Protein AF-A0A1B8AQL3-F1 (afdb_monomer)

Solvent-accessible surface area (backbone atoms only — not comparable to full-atom values): 11745 Å² total; per-residue (Å²): 140,75,95,84,83,90,69,75,48,70,47,44,28,32,46,40,31,31,38,52,55,73,61,38,71,87,82,41,65,84,47,76,53,53,87,71,71,52,50,41,68,56,50,48,47,69,63,56,41,82,65,71,41,79,46,92,42,96,89,47,58,32,40,37,30,58,49,85,54,83,90,61,39,28,37,37,38,37,34,56,52,56,94,92,60,56,50,71,63,52,36,34,69,69,46,43,44,69,66,48,48,62,74,40,37,42,62,22,61,84,74,77,34,81,98,40,75,46,62,64,69,64,90,34,51,44,79,76,43,58,48,52,45,80,45,60,34,46,68,57,95,66,55,61,58,96,95,46,72,51,55,29,77,75,28,39,33,61,76,87,56,84,58,43,57,58,60,48,26,55,51,38,52,55,51,53,52,53,52,68,72,45,85,76,74,80,82,81,77,83,81,81,79,90,130

Radius of gyration: 22.25 Å; Cα contacts (8 Å, |Δi|>4): 277; chains: 1; bounding box: 64×40×48 Å

Nearest PDB structures (foldseek):
  6aio-assembly2_B  TM=6.882E-01  e=5.370E-05  Pseudomonas putida
  4pyd-assembly1_E  TM=2.912E-01  e=3.323E-01  Escherichia coli K-12
  8biy-assembly2_B  TM=5.150E-01  e=4.615E+00  Geobacillus thermodenitrificans
  6jau-assembly1_A  TM=6.078E-01  e=8.393E+00  Pseudomonas aeruginosa PAO1
  5ere-assembly1_A  TM=4.017E-01  e=3.224E+00  Desulfohalobium retbaense DSM 5692

Organism: Fusarium poae (NCBI:txid36050)

Sequence (195 aa):
MGQALDVPYEQDWVAPNWEISLPTPSTHPDFPLWDKGYSPQQVYDEFFPRDFRFLCNPVRATVCGRFGLNSDRLWRFEFVVLDGENPTEMAKEEQVAAIAHPYITHPGSRYGIIYKRITYPLDCIKVLRCRPFRFSARSCNKWSLDRVVLCGDAAHVFPPFGGQGIASSFRDACQVMDVGTSANTRLKLKVRDPH

pLDDT: mean 72.51, std 23.26, range [25.84, 97.31]

Foldseek 3Di:
DDDDDPDWDKFKKKKWKKFFAFDQCVNCVPQVCVVVVDGSVNLLCVLAPQDKDFDPDVVKTKTKHDDDDPVRRMIMIMITDDPPGDQAVCLDPVNCCVPCQVSQWAACVVSVDPPDIGHDDCVRIDTPDIGMDMAIWDADPDQDDDPDGQAQVRGTGDDPRPVVSVVRRVVRVVVVVVCVVPPDDDPDDDDDDDD

InterPro domains:
  IPR002938 FAD-binding domain [PF01494] (127-176)
  IPR036188 FAD/NAD(P)-binding domain superfamily [G3DSA:3.50.50.60] (143-174)
  IPR036188 FAD/NAD(P)-binding domain superfamily [SSF51905] (132-176)
  IPR050631 PheA/TfdB FAD monooxygenase [PTHR43476] (47-175)

Structure (mmCIF, N/CA/C/O backbone):
data_AF-A0A1B8AQL3-F1
#
_entry.id   AF-A0A1B8AQL3-F1
#
loop_
_atom_site.group_PDB
_atom_site.id
_atom_site.type_symbol
_atom_site.label_atom_id
_atom_site.label_alt_id
_atom_site.label_comp_id
_atom_site.label_asym_id
_atom_site.label_entity_id
_atom_site.label_seq_id
_atom_site.pdbx_PDB_ins_code
_atom_site.Cartn_x
_atom_site.Cartn_y
_atom_site.Cartn_z
_atom_site.occupancy
_atom_site.B_iso_or_equiv
_atom_site.auth_seq_id
_atom_site.auth_comp_id
_atom_site.auth_asym_id
_atom_site.auth_atom_id
_atom_site.pdbx_PDB_model_num
ATOM 1 N N . MET A 1 1 ? -34.840 -16.529 13.533 1.00 25.84 1 MET A N 1
ATOM 2 C CA . MET A 1 1 ? -33.659 -17.207 12.961 1.00 25.84 1 MET A CA 1
ATOM 3 C C . MET A 1 1 ? -32.802 -16.118 12.335 1.00 25.84 1 MET A C 1
ATOM 5 O O . MET A 1 1 ? -33.245 -15.546 11.359 1.00 25.84 1 MET A O 1
ATOM 9 N N . GLY A 1 2 ? -31.693 -15.642 12.884 1.00 27.39 2 GLY A N 1
ATOM 10 C CA . GLY A 1 2 ? -30.953 -15.895 14.118 1.00 27.39 2 GLY A CA 1
ATOM 11 C C . GLY A 1 2 ? -29.940 -14.743 14.275 1.00 27.39 2 GLY A C 1
ATOM 12 O O . GLY A 1 2 ? -29.677 -14.036 13.307 1.00 27.39 2 GLY A O 1
ATOM 13 N N . GLN A 1 3 ? -29.469 -14.531 15.503 1.00 35.94 3 GLN A N 1
ATOM 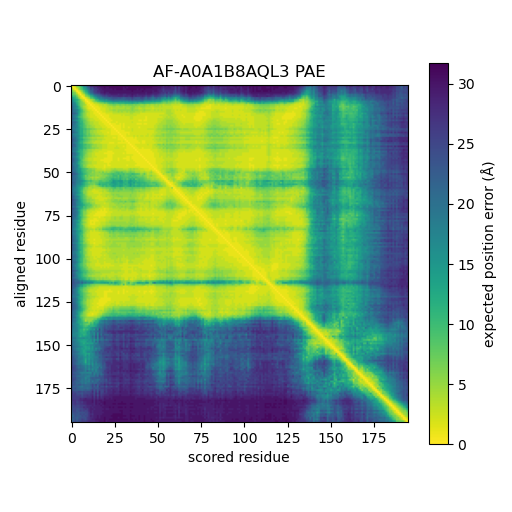14 C CA . GLN A 1 3 ? -28.409 -13.604 15.930 1.00 35.94 3 GLN A CA 1
ATOM 15 C C . GLN A 1 3 ? -27.393 -13.189 14.850 1.00 35.94 3 GLN A C 1
ATOM 17 O O . GLN A 1 3 ? -26.646 -14.025 14.355 1.00 35.94 3 GLN A O 1
ATOM 22 N N . ALA A 1 4 ? -27.275 -11.886 14.598 1.00 34.91 4 ALA A N 1
ATOM 23 C CA . ALA A 1 4 ? -26.018 -11.252 14.208 1.00 34.91 4 ALA A CA 1
ATOM 24 C C . ALA A 1 4 ? -26.155 -9.742 14.434 1.00 34.91 4 ALA A C 1
ATOM 26 O O . ALA A 1 4 ? -27.067 -9.152 13.865 1.00 34.91 4 ALA A O 1
ATOM 27 N N . LEU A 1 5 ? -25.281 -9.169 15.274 1.00 39.22 5 LEU A N 1
ATOM 28 C CA . LEU A 1 5 ? -24.819 -7.761 15.337 1.00 39.22 5 LEU A CA 1
ATOM 29 C C . LEU A 1 5 ? -24.558 -7.231 16.762 1.00 39.22 5 LEU A C 1
ATOM 31 O O . LEU A 1 5 ? -24.202 -6.068 16.900 1.00 39.22 5 LEU A O 1
ATOM 35 N N . ASP A 1 6 ? -24.641 -8.060 17.807 1.00 42.00 6 ASP A N 1
ATOM 36 C CA . ASP A 1 6 ? -24.396 -7.605 19.192 1.00 42.00 6 ASP A CA 1
ATOM 37 C C . ASP A 1 6 ? -22.965 -7.858 19.705 1.00 42.00 6 ASP A C 1
ATOM 39 O O . ASP A 1 6 ? -22.699 -7.771 20.901 1.00 42.00 6 ASP A O 1
ATOM 43 N N . VAL A 1 7 ? -22.021 -8.187 18.814 1.00 42.56 7 VAL A N 1
ATOM 44 C CA . VAL A 1 7 ? -20.611 -8.352 19.194 1.00 42.56 7 VAL A CA 1
ATOM 45 C C . VAL A 1 7 ? -19.838 -7.117 18.729 1.00 42.56 7 VAL A C 1
ATOM 47 O O . VAL A 1 7 ? -19.708 -6.927 17.516 1.00 42.56 7 VAL A O 1
ATOM 50 N N . PRO A 1 8 ? -19.333 -6.261 19.638 1.00 53.72 8 PRO A N 1
ATOM 51 C CA . PRO A 1 8 ? -18.433 -5.184 19.250 1.00 53.72 8 PRO A CA 1
ATOM 52 C C . PRO A 1 8 ? -17.177 -5.814 18.642 1.00 53.72 8 PRO A C 1
ATOM 54 O O . PRO A 1 8 ? -16.474 -6.576 19.303 1.00 53.72 8 PRO A O 1
ATOM 57 N N . TYR A 1 9 ? -16.911 -5.537 17.367 1.00 61.31 9 TYR A N 1
ATOM 58 C CA . TYR A 1 9 ? -15.666 -5.967 16.738 1.00 61.31 9 TYR A CA 1
ATOM 59 C C . TYR A 1 9 ? -14.586 -4.956 17.107 1.00 61.31 9 TYR A C 1
ATOM 61 O O . TYR A 1 9 ? -14.624 -3.818 16.644 1.00 61.31 9 TYR A O 1
ATOM 69 N N . GLU A 1 10 ? -13.645 -5.363 17.954 1.00 69.94 10 GLU A N 1
ATOM 70 C CA . GLU A 1 10 ? -12.475 -4.567 18.311 1.00 69.94 10 GLU A CA 1
ATOM 71 C C . GLU A 1 10 ? -11.207 -5.310 17.925 1.00 69.94 10 GLU A C 1
ATOM 73 O O . GLU A 1 10 ? -10.920 -6.370 18.472 1.00 69.94 10 GLU A O 1
ATOM 78 N N . GLN A 1 11 ? -10.429 -4.739 17.014 1.00 78.94 11 GLN A N 1
ATOM 79 C CA . GLN A 1 11 ? -9.208 -5.362 16.526 1.00 78.94 11 GLN A CA 1
ATOM 80 C C . GLN A 1 11 ? -8.127 -4.311 16.314 1.00 78.94 11 GLN A C 1
ATOM 82 O O . GLN A 1 11 ? -8.405 -3.204 15.852 1.00 78.94 11 GLN A O 1
ATOM 87 N N . ASP A 1 12 ? -6.883 -4.657 16.624 1.00 86.19 12 ASP A N 1
ATOM 88 C CA . ASP A 1 12 ? -5.741 -3.817 16.280 1.00 86.19 12 ASP A CA 1
ATOM 89 C C . ASP A 1 12 ? -5.349 -4.024 14.817 1.00 86.19 12 ASP A C 1
ATOM 91 O O . ASP A 1 12 ? -5.354 -5.137 14.288 1.00 86.19 12 ASP A O 1
ATOM 95 N N . TRP A 1 13 ? -5.005 -2.927 14.159 1.00 88.00 13 TRP A N 1
ATOM 96 C CA . TRP A 1 13 ? -4.549 -2.897 12.780 1.00 88.00 13 TRP A CA 1
ATOM 97 C C . TRP A 1 13 ? -3.266 -2.085 12.691 1.00 88.00 13 TRP A C 1
ATOM 99 O O . TRP A 1 13 ? -3.024 -1.172 13.481 1.00 88.00 13 TRP A O 1
ATOM 109 N N . VAL A 1 14 ? -2.447 -2.388 11.693 1.00 89.62 14 VAL A N 1
ATOM 110 C CA . VAL A 1 14 ? -1.293 -1.570 11.326 1.00 89.62 14 VAL A CA 1
ATOM 111 C C . VAL A 1 14 ? -1.550 -1.015 9.934 1.00 89.62 14 VAL A C 1
ATOM 113 O O . VAL A 1 14 ? -1.876 -1.767 9.019 1.00 89.62 14 VAL A O 1
ATOM 116 N N . ALA A 1 15 ? -1.408 0.303 9.777 1.00 89.31 15 ALA A N 1
ATOM 117 C CA . ALA A 1 15 ? -1.574 0.986 8.493 1.00 89.31 15 ALA A CA 1
ATOM 118 C C . ALA A 1 15 ? -0.309 1.765 8.108 1.00 89.31 15 ALA A C 1
ATOM 120 O O . ALA A 1 15 ? -0.194 2.953 8.447 1.00 89.31 15 ALA A O 1
ATOM 121 N N . PRO A 1 16 ? 0.657 1.129 7.424 1.00 91.19 16 PRO A N 1
ATOM 122 C CA . PRO A 1 16 ? 1.701 1.845 6.714 1.00 91.19 16 PRO A CA 1
ATOM 123 C C . PRO A 1 16 ? 1.148 2.699 5.559 1.00 91.19 16 PRO A C 1
ATOM 125 O O . PRO A 1 16 ? 0.401 2.239 4.693 1.00 91.19 16 PRO A O 1
ATOM 128 N N . ASN A 1 17 ? 1.591 3.952 5.527 1.00 92.25 17 ASN A N 1
ATOM 129 C CA . ASN A 1 17 ? 1.451 4.862 4.402 1.00 92.25 17 ASN A CA 1
ATOM 130 C C . ASN A 1 17 ? 2.812 4.994 3.723 1.00 92.25 17 ASN A C 1
ATOM 132 O O . ASN A 1 17 ? 3.794 5.384 4.363 1.00 92.25 17 ASN A O 1
ATOM 136 N N . TRP A 1 18 ? 2.852 4.704 2.433 1.00 94.44 18 TRP A N 1
ATOM 137 C CA . TRP A 1 18 ? 4.040 4.772 1.602 1.00 94.44 18 TRP A CA 1
ATOM 138 C C . TRP A 1 18 ? 3.926 5.898 0.582 1.00 94.44 18 TRP A C 1
ATOM 140 O O . TRP A 1 18 ? 2.863 6.131 0.012 1.00 94.44 18 TRP A O 1
ATOM 150 N N . GLU A 1 19 ? 5.038 6.574 0.342 1.00 95.56 19 GLU A N 1
ATOM 151 C CA . GLU A 1 19 ? 5.262 7.445 -0.805 1.00 95.56 19 GLU A CA 1
ATOM 152 C C . GLU A 1 19 ? 6.107 6.671 -1.814 1.00 95.56 19 GLU A C 1
ATOM 154 O O . GLU A 1 19 ? 7.176 6.161 -1.469 1.00 95.56 19 GLU A O 1
ATOM 159 N N . ILE A 1 20 ? 5.610 6.549 -3.045 1.00 96.38 20 ILE A N 1
ATOM 160 C CA . ILE A 1 20 ? 6.243 5.718 -4.066 1.00 96.38 20 ILE A CA 1
ATOM 161 C C . ILE A 1 20 ? 6.954 6.596 -5.096 1.00 96.38 20 ILE A C 1
ATOM 163 O O . ILE A 1 20 ? 6.342 7.399 -5.807 1.00 96.38 20 ILE A O 1
ATOM 167 N N . SER A 1 21 ? 8.261 6.404 -5.214 1.00 96.50 21 SER A N 1
ATOM 16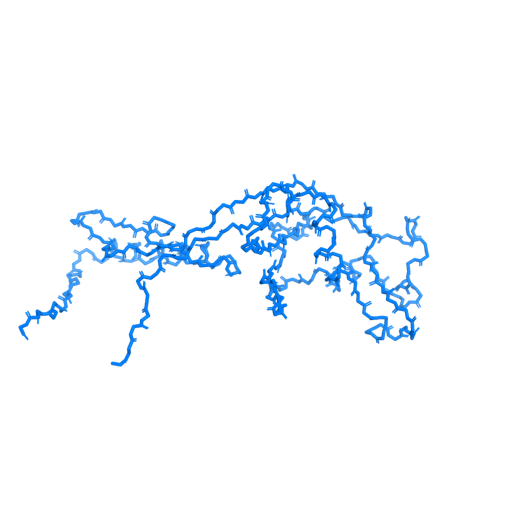8 C CA . SER A 1 21 ? 9.076 6.952 -6.297 1.00 96.50 21 SER A CA 1
ATOM 169 C C . SER A 1 21 ? 9.044 6.017 -7.501 1.00 96.50 21 SER A C 1
ATOM 171 O O . SER A 1 21 ? 8.880 4.808 -7.352 1.00 96.50 21 SER A O 1
ATOM 173 N N . LEU A 1 22 ? 9.181 6.569 -8.707 1.00 96.75 22 LEU A N 1
ATOM 174 C CA . LEU A 1 22 ? 9.193 5.773 -9.933 1.00 96.75 22 LEU A CA 1
ATOM 175 C C . LEU A 1 22 ? 10.616 5.271 -10.214 1.00 96.75 22 LEU A C 1
ATOM 177 O O . LEU A 1 22 ? 11.511 6.109 -10.357 1.00 96.75 22 LEU A O 1
ATOM 181 N N . PRO A 1 23 ? 10.845 3.955 -10.358 1.00 96.75 23 PRO A N 1
ATOM 182 C CA . PRO A 1 23 ? 12.115 3.464 -10.853 1.00 96.75 23 PRO A CA 1
ATOM 183 C C . PRO A 1 23 ? 12.266 3.855 -12.322 1.00 96.75 23 PRO A C 1
ATOM 185 O O . PRO A 1 23 ? 11.309 3.847 -13.097 1.00 96.75 23 PRO A O 1
ATOM 188 N N . THR A 1 24 ? 13.487 4.179 -12.716 1.00 96.75 24 THR A N 1
ATOM 189 C CA . THR A 1 24 ? 13.840 4.562 -14.086 1.00 96.75 24 THR A CA 1
ATOM 190 C C . THR A 1 24 ? 14.944 3.649 -14.611 1.00 96.75 24 THR A C 1
ATOM 192 O O . THR A 1 24 ? 15.705 3.109 -13.809 1.00 96.75 24 THR A O 1
ATOM 195 N N . PRO A 1 25 ? 15.127 3.534 -15.939 1.00 96.12 25 PRO A N 1
ATOM 196 C CA . PRO A 1 25 ? 16.279 2.826 -16.504 1.00 96.12 25 PRO A CA 1
ATOM 197 C C . PRO A 1 25 ? 17.639 3.366 -16.032 1.00 96.12 25 PRO A C 1
ATOM 199 O O . PRO A 1 25 ? 18.625 2.643 -16.052 1.00 96.12 25 PRO A O 1
ATOM 202 N N . SER A 1 26 ? 17.705 4.626 -15.587 1.00 95.81 26 SER A N 1
ATOM 203 C CA . SER A 1 26 ? 18.924 5.220 -15.026 1.00 95.81 26 SER A CA 1
ATOM 204 C C . SER A 1 26 ? 19.167 4.877 -13.554 1.00 95.81 26 SER A C 1
ATOM 206 O O . SER A 1 26 ? 20.317 4.758 -13.150 1.00 95.81 26 SER A O 1
ATOM 208 N N . THR A 1 27 ? 18.113 4.738 -12.745 1.00 96.56 27 THR A N 1
ATOM 209 C CA . THR A 1 27 ? 18.230 4.418 -11.309 1.00 96.56 27 THR A CA 1
ATOM 210 C C . THR A 1 27 ? 18.273 2.911 -11.064 1.00 96.56 27 THR A C 1
ATOM 212 O O . THR A 1 27 ? 18.975 2.456 -10.171 1.00 96.56 27 THR A O 1
ATOM 215 N N . HIS A 1 28 ? 17.552 2.141 -11.882 1.00 96.81 28 HIS A N 1
ATOM 216 C CA . HIS A 1 28 ? 17.364 0.698 -11.758 1.00 96.81 28 HIS A CA 1
ATOM 217 C C . HIS A 1 28 ? 17.580 0.011 -13.114 1.00 96.81 28 HIS A C 1
ATOM 219 O O . HIS A 1 28 ? 16.625 -0.537 -13.668 1.00 96.81 28 HIS A O 1
ATOM 225 N N . PRO A 1 29 ? 18.793 0.057 -13.692 1.00 95.44 29 PRO A N 1
ATOM 226 C CA . PRO A 1 29 ? 19.045 -0.430 -15.051 1.00 95.44 29 PRO A CA 1
ATOM 227 C C . PRO A 1 29 ? 18.710 -1.916 -15.234 1.00 95.44 29 PRO A C 1
ATOM 229 O O . PRO A 1 29 ? 18.218 -2.302 -16.288 1.00 95.44 29 PRO A O 1
ATOM 232 N N . ASP A 1 30 ? 18.877 -2.728 -14.188 1.00 93.38 30 ASP A N 1
ATOM 233 C CA . ASP A 1 30 ? 18.663 -4.180 -14.234 1.00 93.38 30 ASP A CA 1
ATOM 234 C C . ASP A 1 30 ? 17.200 -4.607 -13.994 1.00 93.38 30 ASP A C 1
ATOM 236 O O . ASP A 1 30 ? 16.903 -5.798 -13.820 1.00 93.38 30 ASP A O 1
ATOM 240 N N . PHE A 1 31 ? 16.259 -3.656 -13.924 1.00 94.94 31 PHE A N 1
ATOM 241 C CA . PHE A 1 31 ? 14.861 -3.987 -13.664 1.00 94.94 31 PHE A CA 1
ATOM 242 C C . PHE A 1 31 ? 14.227 -4.694 -14.883 1.00 94.94 31 PHE A C 1
ATOM 244 O O . PHE A 1 31 ? 14.165 -4.116 -15.969 1.00 94.94 31 PHE A O 1
ATOM 251 N N . PRO A 1 32 ? 13.679 -5.920 -14.737 1.00 93.19 32 PRO A N 1
ATOM 252 C CA . PRO A 1 32 ? 13.370 -6.776 -15.892 1.00 93.19 32 PRO A CA 1
ATOM 253 C C . PRO A 1 32 ? 12.276 -6.267 -16.839 1.00 93.19 32 PRO A C 1
ATOM 255 O O . PRO A 1 32 ? 12.131 -6.787 -17.942 1.00 93.19 32 PRO A O 1
ATOM 258 N N . LEU A 1 33 ? 11.449 -5.310 -16.406 1.00 94.44 33 LEU A N 1
ATOM 259 C CA . LEU A 1 33 ? 10.364 -4.787 -17.241 1.00 94.44 33 LEU A CA 1
ATOM 260 C C . LEU A 1 33 ? 10.853 -3.782 -18.293 1.00 94.44 33 LEU A C 1
ATOM 262 O O . LEU A 1 33 ? 10.125 -3.522 -19.252 1.00 94.44 33 LEU A O 1
ATOM 266 N N . TRP A 1 34 ? 12.084 -3.276 -18.175 1.00 95.56 34 TRP A N 1
ATOM 267 C CA . TRP A 1 34 ? 12.687 -2.425 -19.205 1.00 95.56 34 TRP A CA 1
ATOM 268 C C . TRP A 1 34 ? 12.884 -3.180 -20.518 1.00 95.56 34 TRP A C 1
ATOM 270 O O . TRP A 1 34 ? 12.487 -2.678 -21.567 1.00 95.56 34 TRP A O 1
ATOM 280 N N . ASP A 1 35 ? 13.336 -4.434 -20.455 1.00 92.31 35 ASP A N 1
ATOM 281 C CA . ASP A 1 35 ? 13.472 -5.314 -21.627 1.00 92.31 35 ASP A CA 1
ATOM 282 C C . ASP A 1 35 ? 12.125 -5.628 -22.298 1.00 92.31 35 ASP A C 1
ATOM 284 O O . ASP A 1 35 ? 12.064 -6.050 -23.452 1.00 92.31 35 ASP A O 1
ATOM 288 N N . LYS A 1 36 ? 11.020 -5.430 -21.570 1.00 93.12 36 LYS A N 1
ATOM 289 C CA . LYS A 1 36 ? 9.650 -5.582 -22.073 1.00 93.12 36 LYS A CA 1
ATOM 290 C C . LYS A 1 36 ? 9.052 -4.269 -22.588 1.00 93.12 36 LYS A C 1
ATOM 292 O O . LYS A 1 36 ? 7.891 -4.259 -22.985 1.00 93.12 36 LYS A O 1
ATOM 297 N N . GLY A 1 37 ? 9.820 -3.179 -22.590 1.00 94.31 37 GLY A N 1
ATOM 298 C CA . GLY A 1 37 ? 9.388 -1.872 -23.083 1.00 94.31 37 GLY A CA 1
ATOM 299 C C . GLY A 1 37 ? 8.451 -1.120 -22.137 1.00 94.31 37 GLY A C 1
ATOM 300 O O . GLY A 1 37 ? 7.746 -0.216 -22.581 1.00 94.31 37 GLY A O 1
ATOM 301 N N . TYR A 1 38 ? 8.414 -1.473 -20.848 1.00 96.31 38 TYR A N 1
ATOM 302 C CA . TYR A 1 38 ? 7.615 -0.729 -19.876 1.00 96.31 38 TYR A CA 1
ATOM 303 C C . TYR A 1 38 ? 8.244 0.640 -19.603 1.00 96.31 38 TYR A C 1
ATOM 305 O O . TYR A 1 38 ? 9.448 0.769 -19.402 1.00 96.31 38 TYR A O 1
ATOM 313 N N . SER A 1 39 ? 7.409 1.670 -19.530 1.00 97.31 39 SER A N 1
ATOM 314 C CA . SER A 1 39 ? 7.782 2.969 -18.968 1.00 97.31 39 SER A CA 1
ATOM 315 C C . SER A 1 39 ? 7.749 2.949 -17.429 1.00 97.31 39 SER A C 1
ATOM 317 O O . SER A 1 39 ? 7.020 2.142 -16.843 1.00 97.31 39 SER A O 1
ATOM 319 N N . PRO A 1 40 ? 8.451 3.877 -16.747 1.00 97.12 40 PRO A N 1
ATOM 320 C CA . PRO A 1 40 ? 8.378 4.033 -15.289 1.00 97.12 40 PRO A CA 1
ATOM 321 C C . PRO A 1 40 ? 6.950 4.116 -14.735 1.00 97.12 40 PRO A C 1
ATOM 323 O O . PRO A 1 40 ? 6.624 3.491 -13.727 1.00 97.12 40 PRO A O 1
ATOM 326 N N . GLN A 1 41 ? 6.074 4.848 -15.429 1.00 95.38 41 GLN A N 1
ATOM 327 C CA . GLN A 1 41 ? 4.677 5.001 -15.031 1.00 95.38 41 GLN A CA 1
ATOM 328 C C . GLN A 1 41 ? 3.894 3.689 -15.171 1.00 95.38 41 GLN A C 1
ATOM 330 O O . GLN A 1 41 ? 3.140 3.337 -14.269 1.00 95.38 41 GLN A O 1
ATOM 335 N N . GLN A 1 42 ? 4.103 2.936 -16.257 1.00 95.38 42 GLN A N 1
ATOM 336 C CA . GLN A 1 42 ? 3.461 1.629 -16.440 1.00 95.38 42 GLN A CA 1
ATOM 337 C C . GLN A 1 42 ? 3.923 0.618 -15.390 1.00 95.38 42 GLN A C 1
ATOM 339 O O . GLN A 1 42 ? 3.105 -0.144 -14.889 1.00 95.38 42 GLN A O 1
ATOM 344 N N . VAL A 1 43 ? 5.208 0.630 -15.014 1.00 95.75 43 VAL A N 1
ATOM 345 C CA . VAL A 1 43 ? 5.695 -0.189 -13.896 1.00 95.75 43 VAL A CA 1
ATOM 346 C C . VAL A 1 43 ? 4.947 0.179 -12.618 1.00 95.75 43 VAL A C 1
ATOM 348 O O . VAL A 1 43 ? 4.378 -0.694 -11.974 1.00 95.75 43 VAL A O 1
ATOM 351 N N . TYR A 1 44 ? 4.868 1.460 -12.267 1.00 95.25 44 TYR A N 1
ATOM 352 C CA . TYR A 1 44 ? 4.111 1.877 -11.088 1.00 95.25 44 TYR A CA 1
ATOM 353 C C . TYR A 1 44 ? 2.637 1.450 -11.139 1.00 95.25 44 TYR A C 1
ATOM 355 O O . TYR A 1 44 ? 2.126 0.900 -10.164 1.00 95.25 44 TYR A O 1
ATOM 363 N N . ASP A 1 45 ? 1.965 1.642 -12.274 1.00 93.38 45 ASP A N 1
ATOM 364 C CA . ASP A 1 45 ? 0.553 1.290 -12.434 1.00 93.38 45 ASP A CA 1
ATOM 365 C C . ASP A 1 45 ? 0.295 -0.228 -12.335 1.00 93.38 45 ASP A C 1
ATOM 367 O O . ASP A 1 45 ? -0.757 -0.636 -11.839 1.00 93.38 45 ASP A O 1
ATOM 371 N N . GLU A 1 46 ? 1.259 -1.069 -12.726 1.00 93.12 46 GLU A N 1
ATOM 372 C CA . GLU A 1 46 ? 1.172 -2.528 -12.580 1.00 93.12 46 GLU A CA 1
ATOM 373 C C . GLU A 1 46 ? 1.239 -2.995 -11.121 1.00 93.12 46 GLU A C 1
ATOM 375 O O . GLU A 1 46 ? 0.461 -3.866 -10.710 1.00 93.12 46 GLU A O 1
ATOM 380 N N . PHE A 1 47 ? 2.182 -2.444 -10.348 1.00 92.94 47 PHE A N 1
ATOM 381 C CA . PHE A 1 47 ? 2.434 -2.838 -8.955 1.00 92.94 47 PHE A CA 1
ATOM 382 C C . PHE A 1 47 ? 1.464 -2.182 -7.972 1.00 92.94 47 PHE A C 1
ATOM 384 O O . PHE A 1 47 ? 1.018 -2.825 -7.022 1.00 92.94 47 PHE A O 1
ATOM 391 N N . PHE A 1 48 ? 1.069 -0.941 -8.236 1.00 92.06 48 PHE A N 1
ATOM 392 C CA . PHE A 1 48 ? 0.188 -0.158 -7.381 1.00 92.06 48 PHE A CA 1
ATOM 393 C C . PHE A 1 48 ? -1.034 0.264 -8.189 1.00 92.06 48 PHE A C 1
ATOM 395 O O . PHE A 1 48 ? -1.080 1.406 -8.613 1.00 92.06 48 PHE A O 1
ATOM 402 N N . PRO A 1 49 ? -2.023 -0.597 -8.462 1.00 86.50 49 PRO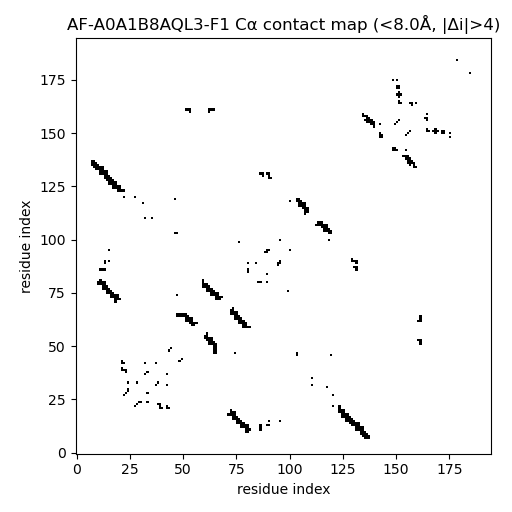 A N 1
ATOM 403 C CA . PRO A 1 49 ? -3.192 -0.250 -9.291 1.00 86.50 49 PRO A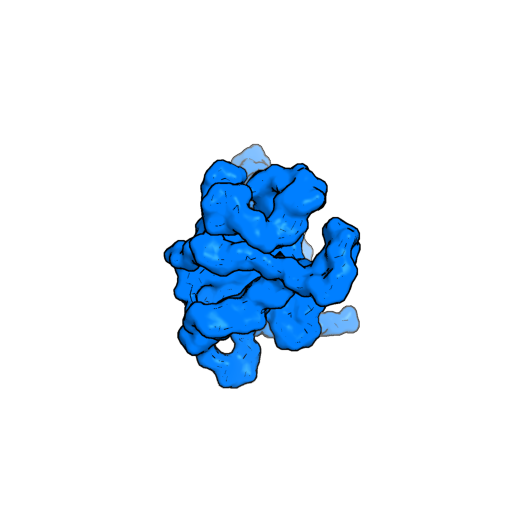 CA 1
ATOM 404 C C . PRO A 1 49 ? -3.973 0.960 -8.761 1.00 86.50 49 PRO A C 1
ATOM 406 O O . PRO A 1 49 ? -3.843 1.340 -7.601 1.00 86.50 49 PRO A O 1
ATOM 409 N N . ARG A 1 50 ? -4.856 1.533 -9.582 1.00 79.12 50 ARG A N 1
ATOM 410 C CA . ARG A 1 50 ? -5.782 2.580 -9.116 1.00 79.12 50 ARG A CA 1
ATOM 411 C C . ARG A 1 50 ? -6.862 2.047 -8.179 1.00 79.12 50 ARG A C 1
ATOM 413 O O . ARG A 1 50 ? -7.254 2.749 -7.253 1.00 79.12 50 ARG A O 1
ATOM 420 N N . ASP A 1 51 ? -7.321 0.825 -8.424 1.00 74.94 51 ASP A N 1
ATOM 421 C CA . ASP A 1 51 ? -8.424 0.243 -7.671 1.00 74.94 51 ASP A CA 1
ATOM 422 C C . ASP A 1 51 ? -7.990 -0.179 -6.269 1.00 74.94 51 ASP A C 1
ATOM 424 O O . ASP A 1 51 ? -6.911 -0.748 -6.068 1.00 74.94 51 ASP A O 1
ATOM 428 N N . PHE A 1 52 ? -8.875 0.059 -5.305 1.00 74.12 52 PHE A N 1
ATOM 429 C CA . PHE A 1 52 ? -8.730 -0.464 -3.956 1.00 74.12 52 PHE A CA 1
ATOM 430 C C . PHE A 1 52 ? -8.820 -1.996 -3.971 1.00 74.12 52 PHE A C 1
ATOM 432 O O . PHE A 1 52 ? -9.723 -2.564 -4.589 1.00 74.12 52 PHE A O 1
ATOM 439 N N . ARG A 1 53 ? -7.906 -2.679 -3.276 1.00 71.31 53 ARG A N 1
ATOM 440 C CA . ARG A 1 53 ? -7.831 -4.143 -3.245 1.00 71.31 53 ARG A CA 1
ATOM 441 C C . ARG A 1 53 ? -8.065 -4.696 -1.844 1.00 71.31 53 ARG A C 1
ATOM 443 O O . ARG A 1 53 ? -7.401 -4.316 -0.882 1.00 71.31 53 ARG A O 1
ATOM 450 N N . PHE A 1 54 ? -8.950 -5.686 -1.779 1.00 69.75 54 PHE A N 1
ATOM 451 C CA . PHE A 1 54 ? -9.011 -6.645 -0.682 1.00 69.75 54 PHE A CA 1
ATOM 452 C C . PHE A 1 54 ? -8.072 -7.795 -1.003 1.00 69.75 54 PHE A C 1
ATOM 454 O O . PHE A 1 54 ? -8.234 -8.481 -2.013 1.00 69.75 54 PHE A O 1
ATOM 461 N N . LEU A 1 55 ? -7.071 -7.991 -0.159 1.00 69.62 55 LEU A N 1
ATOM 462 C CA . LEU A 1 55 ? -6.121 -9.075 -0.311 1.00 69.62 55 LEU A CA 1
ATOM 463 C C . LEU A 1 55 ? -6.644 -10.255 0.510 1.00 69.62 55 LEU A C 1
ATOM 465 O O . LEU A 1 55 ? -6.548 -10.275 1.737 1.00 69.62 55 LEU A O 1
ATOM 469 N N . CYS A 1 56 ? -7.253 -11.218 -0.186 1.00 57.66 56 CYS A N 1
ATOM 470 C CA . CYS A 1 56 ? -7.828 -12.431 0.397 1.00 57.66 56 CYS A CA 1
ATOM 471 C C . CYS A 1 56 ? -6.724 -13.389 0.871 1.00 57.66 56 CYS A C 1
ATOM 473 O O . CYS A 1 56 ? -6.461 -14.417 0.250 1.00 57.66 56 CYS A O 1
ATOM 475 N N . ASN A 1 57 ? -6.057 -13.036 1.965 1.00 69.81 57 ASN A N 1
ATOM 476 C CA . ASN A 1 57 ? -5.149 -13.920 2.675 1.00 69.81 57 ASN A CA 1
ATOM 477 C C . ASN A 1 57 ? -5.935 -14.622 3.801 1.00 69.81 57 ASN A C 1
ATOM 479 O O . ASN A 1 57 ? -6.462 -13.935 4.678 1.00 69.81 57 ASN A O 1
ATOM 483 N N . PRO A 1 58 ? -6.026 -15.968 3.791 1.00 63.84 58 PRO A N 1
ATOM 484 C CA . PRO A 1 58 ? -6.833 -16.723 4.752 1.00 63.84 58 PRO A CA 1
ATOM 485 C C . PRO A 1 58 ? -6.306 -16.635 6.191 1.00 63.84 58 PRO A C 1
ATOM 487 O O . PRO A 1 58 ? -7.038 -16.945 7.122 1.00 63.84 58 PRO A O 1
ATOM 490 N N . VAL A 1 59 ? -5.048 -16.220 6.372 1.00 73.44 59 VAL A N 1
ATOM 491 C CA . VAL A 1 59 ? -4.393 -16.086 7.679 1.00 73.44 59 VAL A CA 1
ATOM 492 C C . VAL A 1 59 ? -4.487 -14.655 8.209 1.00 73.44 59 VAL A C 1
ATOM 494 O O . VAL A 1 59 ? -4.627 -14.461 9.411 1.00 73.44 59 VAL A O 1
ATOM 497 N N . ARG A 1 60 ? -4.409 -13.641 7.338 1.00 80.38 60 ARG A N 1
ATOM 498 C CA . ARG A 1 60 ? -4.372 -12.230 7.752 1.00 80.38 60 ARG A CA 1
ATOM 499 C C . ARG A 1 60 ? -5.121 -11.332 6.777 1.00 80.38 60 ARG A C 1
ATOM 501 O O . ARG A 1 60 ? -4.612 -11.013 5.702 1.00 80.38 60 ARG A O 1
ATOM 508 N N . ALA A 1 61 ? -6.295 -10.861 7.190 1.00 78.31 61 ALA A N 1
ATOM 509 C CA . ALA A 1 61 ? -7.053 -9.870 6.436 1.00 78.31 61 ALA A CA 1
ATOM 510 C C . ALA A 1 61 ? -6.190 -8.628 6.166 1.00 78.31 61 ALA A C 1
ATOM 512 O O . ALA A 1 61 ? -5.593 -8.053 7.078 1.00 78.31 61 ALA A O 1
ATOM 513 N N . THR A 1 62 ? -6.101 -8.256 4.893 1.00 82.25 62 THR A N 1
ATOM 514 C CA . THR A 1 62 ? -5.227 -7.187 4.423 1.00 82.25 62 THR A CA 1
ATOM 515 C C . THR A 1 62 ? -5.951 -6.393 3.343 1.00 82.25 62 THR A C 1
ATOM 517 O O . THR A 1 62 ? -6.642 -6.964 2.494 1.00 82.25 62 THR A O 1
ATOM 520 N N . VAL A 1 63 ? -5.787 -5.078 3.351 1.00 82.06 63 VAL A N 1
ATOM 521 C CA . VAL A 1 63 ? -6.341 -4.183 2.338 1.00 82.06 63 VAL A CA 1
ATOM 522 C C . VAL A 1 63 ? -5.299 -3.175 1.887 1.00 82.06 63 VAL A C 1
ATOM 524 O O . VAL A 1 63 ? -4.397 -2.815 2.641 1.00 82.06 63 VAL A O 1
ATOM 527 N N . CYS A 1 64 ? -5.391 -2.719 0.644 1.00 85.50 64 CYS A N 1
ATOM 528 C CA . CYS A 1 64 ? -4.465 -1.71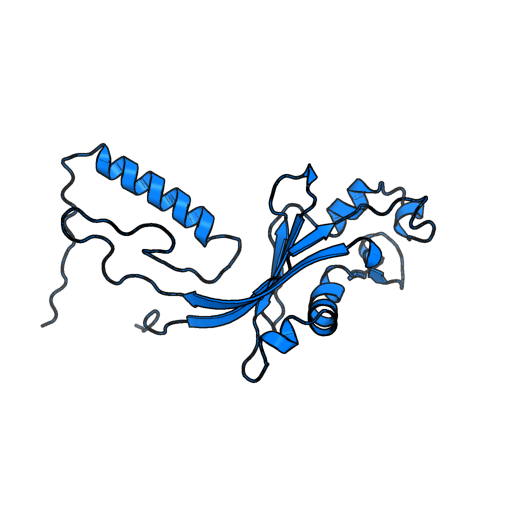9 0.132 1.00 85.50 64 CYS A CA 1
ATOM 529 C C . CYS A 1 64 ? -5.054 -0.899 -1.015 1.00 85.50 64 CYS A C 1
ATOM 531 O O . CYS A 1 64 ? -5.961 -1.343 -1.719 1.00 85.50 64 CYS A O 1
ATOM 533 N N . GLY A 1 65 ? -4.536 0.311 -1.209 1.00 87.06 65 GLY A N 1
ATOM 534 C CA . GLY A 1 65 ? -4.997 1.192 -2.275 1.00 87.06 65 GLY A CA 1
ATOM 535 C C . GLY A 1 65 ? -4.249 2.517 -2.339 1.00 87.06 65 GLY A C 1
ATOM 536 O O . GLY A 1 65 ? -3.547 2.910 -1.404 1.00 87.06 65 GLY A O 1
ATOM 537 N N . ARG A 1 66 ? -4.421 3.224 -3.460 1.00 88.94 66 ARG A N 1
ATOM 538 C CA . ARG A 1 66 ? -3.932 4.599 -3.609 1.00 88.94 66 ARG A CA 1
ATOM 539 C C . ARG A 1 66 ? -4.772 5.555 -2.768 1.00 88.94 66 ARG A C 1
ATOM 541 O O . ARG A 1 66 ? -5.968 5.340 -2.582 1.00 88.94 66 ARG A O 1
ATOM 548 N N . PHE A 1 67 ? -4.158 6.639 -2.315 1.00 84.25 67 PHE A N 1
ATOM 549 C CA . PHE A 1 67 ? -4.864 7.761 -1.698 1.00 84.25 67 PHE A CA 1
ATOM 550 C C . PHE A 1 67 ? -4.196 9.090 -2.070 1.00 84.25 67 PHE A C 1
ATOM 552 O O . PHE A 1 67 ? -3.087 9.103 -2.597 1.00 84.25 67 PHE A O 1
ATOM 559 N N . GLY A 1 68 ? -4.873 10.210 -1.806 1.00 84.12 68 GLY A N 1
ATOM 560 C CA . GLY A 1 68 ? -4.385 11.536 -2.203 1.00 84.12 68 GLY A CA 1
ATOM 561 C C . GLY A 1 68 ? -4.502 11.792 -3.708 1.00 84.12 68 GLY A C 1
ATOM 562 O O . GLY A 1 68 ? -5.276 11.127 -4.403 1.00 84.12 68 GLY A O 1
ATOM 563 N N . LEU A 1 69 ? -3.767 12.785 -4.216 1.00 85.06 69 LEU A N 1
ATOM 564 C CA . LEU A 1 69 ? -3.738 13.066 -5.649 1.00 85.06 69 LEU A CA 1
ATOM 565 C C . LEU A 1 69 ? -2.879 12.020 -6.369 1.00 85.06 69 LEU A C 1
ATOM 567 O O . LEU A 1 69 ? -1.896 11.510 -5.835 1.00 85.06 69 LEU A O 1
ATOM 571 N N . ASN A 1 70 ? -3.194 11.748 -7.637 1.00 82.56 70 ASN A N 1
ATOM 572 C CA . ASN A 1 70 ? -2.401 10.817 -8.452 1.00 82.56 70 ASN A CA 1
ATOM 573 C C . ASN A 1 70 ? -0.923 11.239 -8.575 1.00 82.56 70 ASN A C 1
ATOM 575 O O . ASN A 1 70 ? -0.056 10.382 -8.732 1.00 82.56 70 ASN A O 1
ATOM 579 N N . SER A 1 71 ? -0.635 12.542 -8.497 1.00 87.88 71 SER A N 1
ATOM 580 C CA . SER A 1 71 ? 0.722 13.104 -8.507 1.00 87.88 71 SER A CA 1
ATOM 581 C C . SER A 1 71 ? 1.554 12.705 -7.293 1.00 87.88 71 SER A C 1
ATOM 583 O O . SER A 1 71 ? 2.779 12.626 -7.403 1.00 87.88 71 SER A O 1
ATOM 585 N N . ASP A 1 72 ? 0.894 12.443 -6.166 1.00 89.38 72 ASP A N 1
ATOM 586 C CA . ASP A 1 72 ? 1.540 12.237 -4.870 1.00 89.38 72 ASP A CA 1
ATOM 587 C C . ASP A 1 72 ? 2.040 10.793 -4.729 1.00 89.38 72 ASP A C 1
ATOM 589 O O . ASP A 1 72 ? 2.930 10.518 -3.931 1.00 89.38 72 ASP A O 1
ATOM 593 N N . ARG A 1 73 ? 1.484 9.867 -5.530 1.00 94.12 73 ARG A N 1
ATOM 594 C CA . ARG A 1 73 ? 1.826 8.431 -5.548 1.00 94.12 73 ARG A CA 1
ATOM 595 C C . ARG A 1 73 ? 1.827 7.814 -4.150 1.00 94.12 73 ARG A C 1
ATOM 597 O O . ARG A 1 73 ? 2.698 7.014 -3.806 1.00 94.12 73 ARG A O 1
ATOM 604 N N . LEU A 1 74 ? 0.830 8.180 -3.350 1.00 93.00 74 LEU A N 1
ATOM 605 C CA . LEU A 1 74 ? 0.681 7.641 -2.012 1.00 93.00 74 LEU A CA 1
ATOM 606 C C . LEU A 1 74 ? -0.055 6.306 -2.061 1.00 93.00 74 LEU A C 1
ATOM 608 O O . LEU A 1 74 ? -1.070 6.146 -2.747 1.00 93.00 74 LEU A O 1
ATOM 612 N N . TRP A 1 75 ? 0.464 5.347 -1.311 1.00 90.69 75 TRP A N 1
ATOM 613 C CA . TRP A 1 75 ? -0.084 4.009 -1.199 1.00 90.69 75 TRP A CA 1
ATOM 614 C C . TRP A 1 75 ? -0.326 3.676 0.261 1.00 90.69 75 TRP A C 1
ATOM 616 O O . TRP A 1 75 ? 0.553 3.840 1.106 1.00 90.69 75 TRP A O 1
ATOM 626 N N . ARG A 1 76 ? -1.534 3.220 0.567 1.00 91.06 76 ARG A N 1
ATOM 627 C CA . ARG A 1 76 ? -1.896 2.763 1.896 1.00 91.06 76 ARG A CA 1
ATOM 628 C C . ARG A 1 76 ? -2.028 1.263 1.880 1.00 91.06 76 ARG A C 1
ATOM 630 O O . ARG A 1 76 ? -2.657 0.694 0.990 1.00 91.06 76 ARG A O 1
ATOM 637 N N . PHE A 1 77 ? -1.447 0.643 2.885 1.00 88.31 77 PHE A N 1
ATOM 638 C CA . PHE A 1 77 ? -1.554 -0.778 3.111 1.00 88.31 77 PHE A CA 1
ATOM 639 C C . PHE A 1 77 ? -1.973 -0.967 4.564 1.00 88.31 77 PHE A C 1
ATOM 641 O O . PHE A 1 77 ? -1.435 -0.306 5.442 1.00 88.31 77 PHE A O 1
ATOM 648 N N . GLU A 1 78 ? -2.973 -1.800 4.817 1.00 87.94 78 GLU A N 1
ATOM 649 C CA . GLU A 1 78 ? -3.520 -2.028 6.150 1.00 87.94 78 GLU A CA 1
ATOM 650 C C . GLU A 1 78 ? -3.667 -3.527 6.371 1.00 87.94 78 GLU A C 1
ATOM 652 O O . GLU A 1 78 ? -4.161 -4.247 5.502 1.00 87.94 78 GLU A O 1
ATOM 657 N N . PHE A 1 79 ? -3.241 -4.007 7.531 1.00 87.50 79 PHE A N 1
ATOM 658 C CA . PHE A 1 79 ? -3.386 -5.409 7.891 1.00 87.50 79 PHE A CA 1
ATOM 659 C C . PHE A 1 79 ? -3.771 -5.565 9.352 1.00 87.50 79 PHE A C 1
ATOM 661 O O . PHE A 1 79 ? -3.407 -4.757 10.211 1.00 87.50 79 PHE A O 1
ATOM 668 N N . VAL A 1 80 ? -4.503 -6.641 9.613 1.00 86.56 80 VAL A N 1
ATOM 669 C CA . VAL A 1 80 ? -4.936 -6.997 10.957 1.00 86.56 80 VAL A CA 1
ATOM 670 C C . VAL A 1 80 ? -3.768 -7.533 11.794 1.00 86.56 80 VAL A C 1
ATOM 672 O O . VAL A 1 80 ? -2.936 -8.307 11.304 1.00 86.56 80 VAL A O 1
ATOM 675 N N . VAL A 1 81 ? -3.707 -7.120 13.060 1.00 88.56 81 VAL A N 1
ATOM 676 C CA . VAL A 1 81 ? -2.859 -7.726 14.095 1.00 88.56 81 VAL A CA 1
ATOM 677 C C . VAL A 1 81 ? -3.633 -8.901 14.679 1.00 88.56 81 VAL A C 1
ATOM 679 O O . VAL A 1 81 ? -4.771 -8.723 15.111 1.00 88.56 81 VAL A O 1
ATOM 682 N N . LEU A 1 82 ? -3.061 -10.101 14.631 1.00 88.50 82 LEU A N 1
ATOM 683 C CA . LEU A 1 82 ? -3.721 -11.325 15.088 1.00 88.50 82 LEU A CA 1
ATOM 684 C C . LEU A 1 82 ? -3.660 -11.459 16.613 1.00 88.50 82 LEU A C 1
ATOM 686 O O . LEU A 1 82 ? -2.834 -10.836 17.282 1.00 88.50 82 LEU A O 1
ATOM 690 N N . ASP A 1 83 ? -4.522 -12.312 17.162 1.00 84.69 83 ASP A N 1
ATOM 691 C CA . ASP A 1 83 ? -4.540 -12.593 18.594 1.00 84.69 83 ASP A CA 1
ATOM 692 C C . ASP A 1 83 ? -3.185 -13.155 19.054 1.00 84.69 83 ASP A C 1
ATOM 694 O O . ASP A 1 83 ? -2.659 -14.114 18.490 1.00 84.69 83 ASP A O 1
ATOM 698 N N . GLY A 1 84 ? -2.611 -12.536 20.088 1.00 86.81 84 GLY A N 1
ATOM 699 C CA . GLY A 1 84 ? -1.288 -12.880 20.618 1.00 86.81 84 GLY A CA 1
ATOM 700 C C . GLY A 1 84 ? -0.116 -12.122 19.983 1.00 86.81 84 GLY A C 1
ATOM 701 O O . GLY A 1 84 ? 0.999 -12.213 20.495 1.00 86.81 84 GLY A O 1
ATOM 702 N N . GLU A 1 85 ? -0.339 -11.337 18.926 1.00 90.25 85 GLU A N 1
ATOM 703 C CA . GLU A 1 85 ? 0.684 -10.449 18.366 1.00 90.25 85 GLU A CA 1
ATOM 704 C C . GLU A 1 85 ? 0.744 -9.111 19.118 1.00 90.25 85 GLU A C 1
ATOM 706 O O . GLU A 1 85 ? -0.262 -8.591 19.601 1.00 90.25 85 GLU A O 1
ATOM 711 N N . ASN A 1 86 ? 1.935 -8.512 19.198 1.00 91.31 86 ASN A N 1
ATOM 712 C CA . ASN A 1 86 ? 2.098 -7.171 19.753 1.00 91.31 86 ASN A CA 1
ATOM 713 C C . ASN A 1 86 ? 1.935 -6.117 18.636 1.00 91.31 86 ASN A C 1
ATOM 715 O O . ASN A 1 86 ? 2.759 -6.097 17.718 1.00 91.31 86 ASN A O 1
ATOM 719 N N . PRO A 1 87 ? 0.955 -5.194 18.712 1.00 89.88 87 PRO A N 1
ATOM 720 C CA . PRO A 1 87 ? 0.715 -4.212 17.651 1.00 89.88 87 PRO A CA 1
ATOM 721 C C . PRO A 1 87 ? 1.917 -3.305 17.343 1.00 89.88 87 PRO A C 1
ATOM 723 O O . PRO A 1 87 ? 2.130 -2.923 16.193 1.00 89.88 87 PRO A O 1
ATOM 726 N N . THR A 1 88 ? 2.716 -2.959 18.355 1.00 90.50 88 THR A N 1
ATOM 727 C CA . THR A 1 88 ? 3.909 -2.115 18.196 1.00 90.50 88 THR A CA 1
ATOM 728 C C . THR A 1 88 ? 5.021 -2.860 17.467 1.00 90.50 88 THR A C 1
ATOM 730 O O . THR A 1 88 ? 5.681 -2.279 16.611 1.00 90.50 88 THR A O 1
ATOM 733 N N . GLU A 1 89 ? 5.201 -4.150 17.758 1.00 91.81 89 GLU A N 1
ATOM 734 C CA . GLU A 1 89 ? 6.151 -5.003 17.036 1.00 91.81 89 GLU A CA 1
ATOM 735 C C . GLU A 1 89 ? 5.712 -5.217 15.586 1.00 91.81 89 GLU A C 1
ATOM 737 O O . GLU A 1 89 ? 6.526 -5.109 14.673 1.00 91.81 89 GLU A O 1
ATOM 742 N N . MET A 1 90 ? 4.412 -5.419 15.356 1.00 91.62 90 MET A N 1
ATOM 743 C CA . MET A 1 90 ? 3.852 -5.558 14.009 1.00 91.62 90 MET A CA 1
ATOM 744 C C . MET A 1 90 ? 3.985 -4.289 13.162 1.00 91.62 90 MET A C 1
ATOM 746 O O . MET A 1 90 ? 3.977 -4.367 11.936 1.00 91.62 90 MET A O 1
ATOM 750 N N . ALA A 1 91 ? 4.132 -3.121 13.791 1.00 90.25 91 ALA A N 1
ATOM 751 C CA . ALA A 1 91 ? 4.368 -1.858 13.100 1.00 90.25 91 ALA A CA 1
ATOM 752 C C . ALA A 1 91 ? 5.842 -1.613 12.726 1.00 90.25 91 ALA A C 1
ATOM 754 O O . ALA A 1 91 ? 6.130 -0.605 12.074 1.00 90.25 91 ALA A O 1
ATOM 755 N N . LYS A 1 92 ? 6.770 -2.499 13.115 1.00 91.81 92 LYS A N 1
ATOM 756 C CA . LYS A 1 92 ? 8.181 -2.408 12.720 1.00 91.81 92 LYS A CA 1
ATOM 757 C C . LYS A 1 92 ? 8.373 -2.733 11.242 1.00 91.81 92 LYS A C 1
ATOM 759 O O . LYS A 1 92 ? 7.597 -3.479 10.642 1.00 91.81 92 LYS A O 1
ATOM 764 N N . GLU A 1 93 ? 9.428 -2.166 10.668 1.00 88.69 93 GLU A N 1
ATOM 765 C CA . GLU A 1 93 ? 9.734 -2.265 9.242 1.00 88.69 93 GLU A CA 1
ATOM 766 C C . GLU A 1 93 ? 9.868 -3.719 8.785 1.00 88.69 93 GLU A C 1
ATOM 768 O O . GLU A 1 93 ? 9.318 -4.079 7.750 1.00 88.69 93 GLU A O 1
ATOM 773 N N . GLU A 1 94 ? 10.494 -4.580 9.587 1.00 90.00 94 GLU A N 1
ATOM 774 C CA . GLU A 1 94 ? 10.717 -5.984 9.242 1.00 90.00 94 GLU A CA 1
ATOM 775 C C . GLU A 1 94 ? 9.401 -6.765 9.111 1.00 90.00 94 GLU A C 1
ATOM 777 O O . GLU A 1 94 ? 9.238 -7.570 8.191 1.00 90.00 94 GLU A O 1
ATOM 782 N N . GLN A 1 95 ? 8.438 -6.508 10.003 1.00 91.56 95 GLN A N 1
ATOM 783 C CA . GLN A 1 95 ? 7.127 -7.166 9.979 1.00 91.56 95 GLN A CA 1
ATOM 784 C C . GLN A 1 95 ? 6.267 -6.643 8.830 1.00 91.56 95 GLN A C 1
ATOM 786 O O . GLN A 1 95 ? 5.665 -7.422 8.086 1.00 91.56 95 GLN A O 1
ATOM 791 N N . VAL A 1 96 ? 6.257 -5.321 8.635 1.00 90.44 96 VAL A N 1
ATOM 792 C CA . VAL A 1 96 ? 5.568 -4.694 7.504 1.00 90.44 96 VAL A CA 1
ATOM 793 C C . VAL A 1 96 ? 6.133 -5.215 6.185 1.00 90.44 96 VAL A C 1
ATOM 795 O O . VAL A 1 96 ? 5.360 -5.574 5.301 1.00 90.44 96 VAL A O 1
ATOM 798 N N . ALA A 1 97 ? 7.455 -5.322 6.061 1.00 89.19 97 ALA A N 1
ATOM 799 C CA . ALA A 1 97 ? 8.127 -5.886 4.900 1.00 89.19 97 ALA A CA 1
ATOM 800 C C . ALA A 1 97 ? 7.697 -7.337 4.648 1.00 89.19 97 ALA A C 1
ATOM 802 O O . ALA A 1 97 ? 7.268 -7.669 3.542 1.00 89.19 97 ALA A O 1
ATOM 803 N N . ALA A 1 98 ? 7.734 -8.193 5.674 1.00 89.88 98 ALA A N 1
ATOM 804 C CA . ALA A 1 98 ? 7.344 -9.599 5.559 1.00 89.88 98 ALA A CA 1
ATOM 805 C C . ALA A 1 98 ? 5.895 -9.779 5.070 1.00 89.88 98 ALA A C 1
ATOM 807 O O . ALA A 1 98 ? 5.611 -10.695 4.295 1.00 89.88 98 ALA A O 1
ATOM 808 N N . ILE A 1 99 ? 4.988 -8.890 5.484 1.00 89.69 99 ILE A N 1
ATOM 809 C CA . ILE A 1 99 ? 3.571 -8.944 5.106 1.00 89.69 99 ILE A CA 1
ATOM 810 C C . ILE A 1 99 ? 3.326 -8.278 3.750 1.00 89.69 99 ILE A C 1
ATOM 812 O O . ILE A 1 99 ? 2.576 -8.813 2.937 1.00 89.69 99 ILE A O 1
ATOM 816 N N . ALA A 1 100 ? 3.932 -7.122 3.482 1.00 88.81 100 ALA A N 1
ATOM 817 C CA . ALA A 1 100 ? 3.601 -6.288 2.332 1.00 88.81 100 ALA A CA 1
ATOM 818 C C . ALA A 1 100 ? 4.420 -6.621 1.069 1.00 88.81 100 ALA A C 1
ATOM 820 O O . ALA A 1 100 ? 3.880 -6.566 -0.039 1.00 88.81 100 ALA A O 1
ATOM 821 N N . HIS A 1 101 ? 5.689 -7.036 1.203 1.00 90.19 101 HIS A N 1
ATOM 822 C CA . HIS A 1 101 ? 6.558 -7.376 0.064 1.00 90.19 101 HIS A CA 1
ATOM 823 C C . HIS A 1 101 ? 6.005 -8.480 -0.847 1.00 90.19 101 HIS A C 1
ATOM 825 O O . HIS A 1 101 ? 6.133 -8.350 -2.070 1.00 90.19 101 HIS A O 1
ATOM 831 N N . PRO A 1 102 ? 5.351 -9.541 -0.329 1.00 89.81 102 PRO A N 1
ATOM 832 C CA . PRO A 1 102 ? 4.702 -10.534 -1.178 1.00 89.81 102 PRO A CA 1
ATOM 833 C C . PRO A 1 102 ? 3.686 -9.936 -2.160 1.00 89.81 102 PRO A C 1
ATOM 835 O O . PRO A 1 102 ? 3.567 -10.439 -3.276 1.00 89.81 102 PRO A O 1
ATOM 838 N N . TYR A 1 103 ? 2.998 -8.849 -1.792 1.00 86.31 103 TYR A N 1
ATOM 839 C CA . TYR A 1 103 ? 1.971 -8.219 -2.631 1.00 86.31 103 TYR A CA 1
ATOM 840 C C . TYR A 1 103 ? 2.535 -7.281 -3.696 1.00 86.31 103 TYR A C 1
ATOM 842 O O . TYR A 1 103 ? 1.911 -7.109 -4.738 1.00 86.31 103 TYR A O 1
ATOM 850 N N . ILE A 1 104 ? 3.731 -6.735 -3.474 1.00 91.50 104 ILE A N 1
ATOM 851 C CA . ILE A 1 104 ? 4.509 -6.008 -4.491 1.00 91.50 104 ILE A CA 1
ATOM 852 C C . ILE A 1 104 ? 5.518 -6.923 -5.202 1.00 91.50 104 ILE A C 1
ATOM 854 O O . ILE A 1 104 ? 6.448 -6.443 -5.846 1.00 91.50 104 ILE A O 1
ATOM 858 N N . THR A 1 105 ? 5.349 -8.245 -5.083 1.00 93.06 105 THR A N 1
ATOM 859 C CA . THR A 1 105 ? 6.154 -9.254 -5.776 1.00 93.06 105 THR A CA 1
ATOM 860 C C . THR A 1 105 ? 5.275 -10.087 -6.691 1.00 93.06 105 THR A C 1
ATOM 862 O O . THR A 1 105 ? 4.543 -10.980 -6.260 1.00 93.06 105 THR A O 1
ATOM 865 N N . HIS A 1 106 ? 5.398 -9.851 -7.987 1.00 92.56 106 HIS A N 1
ATOM 866 C CA . HIS A 1 106 ? 4.625 -10.542 -9.003 1.00 92.56 106 HIS A CA 1
ATOM 867 C C . HIS A 1 106 ? 5.385 -11.741 -9.582 1.00 92.56 106 HIS A C 1
ATOM 869 O O . HIS A 1 106 ? 6.616 -11.721 -9.682 1.00 92.56 106 HIS A O 1
ATOM 875 N N . PRO A 1 107 ? 4.679 -12.805 -10.002 1.00 92.88 107 PRO A N 1
ATOM 876 C CA . PRO A 1 107 ? 5.293 -13.828 -10.832 1.00 92.88 107 PRO A CA 1
ATOM 877 C C . PRO A 1 107 ? 5.665 -13.213 -12.187 1.00 92.88 107 PRO A C 1
ATOM 879 O O . PRO A 1 107 ? 4.852 -12.539 -12.817 1.00 92.88 107 PRO A O 1
ATOM 882 N N . GLY A 1 108 ? 6.881 -13.467 -12.665 1.00 91.25 108 GLY A N 1
ATOM 883 C CA . GLY A 1 108 ? 7.370 -12.950 -13.943 1.00 91.25 108 GLY A CA 1
ATOM 884 C C . GLY A 1 108 ? 6.543 -13.421 -15.138 1.00 91.25 108 GLY A C 1
ATOM 885 O O . GLY A 1 108 ? 6.489 -12.725 -16.149 1.00 91.25 108 GLY A O 1
ATOM 886 N N . SER A 1 109 ? 5.834 -14.551 -15.014 1.00 92.25 109 SER A N 1
ATOM 887 C CA . SER A 1 109 ? 4.931 -15.066 -16.049 1.00 92.25 109 SER A CA 1
ATOM 888 C C . SER A 1 109 ? 3.845 -14.060 -16.433 1.00 92.25 109 SER A C 1
ATOM 890 O O . SER A 1 109 ? 3.463 -14.016 -17.599 1.00 92.25 109 SER A O 1
ATOM 892 N N . ARG A 1 110 ? 3.429 -13.185 -15.503 1.00 91.38 110 ARG A N 1
ATOM 893 C CA . ARG A 1 110 ? 2.515 -12.060 -15.770 1.00 91.38 110 ARG A CA 1
ATOM 894 C C . ARG A 1 110 ? 3.039 -11.107 -16.852 1.00 91.38 110 ARG A C 1
ATOM 896 O O . ARG A 1 110 ? 2.249 -10.474 -17.537 1.00 91.38 110 ARG A O 1
ATOM 903 N N . TYR A 1 111 ? 4.357 -11.037 -17.012 1.00 91.31 111 TYR A N 1
ATOM 904 C CA . TYR A 1 111 ? 5.065 -10.153 -17.940 1.00 91.31 111 TYR A CA 1
ATOM 905 C C . TYR A 1 111 ? 5.773 -10.920 -19.066 1.00 91.31 111 TYR A C 1
ATOM 907 O O . TYR A 1 111 ? 6.630 -10.374 -19.761 1.00 91.31 111 TYR A O 1
ATOM 915 N N . GLY A 1 112 ? 5.482 -12.217 -19.224 1.00 90.25 112 GLY A N 1
ATOM 916 C CA . GLY A 1 112 ? 6.184 -13.073 -20.183 1.00 90.25 112 GLY A CA 1
ATOM 917 C C . GLY A 1 112 ? 7.664 -13.293 -19.837 1.00 90.25 112 GLY A C 1
ATOM 918 O O . GLY A 1 112 ? 8.501 -13.378 -20.739 1.00 90.25 112 GLY A O 1
ATOM 919 N N . ILE A 1 113 ? 8.001 -13.332 -18.542 1.00 89.50 113 ILE A N 1
ATOM 920 C CA . ILE A 1 113 ? 9.335 -13.648 -18.011 1.00 89.50 113 ILE A CA 1
ATOM 921 C C . ILE A 1 113 ? 9.239 -14.969 -17.239 1.00 89.50 113 ILE A C 1
ATOM 923 O O . ILE A 1 113 ? 8.585 -15.058 -16.202 1.00 89.50 113 ILE A O 1
ATOM 927 N N . ILE A 1 114 ? 9.870 -16.023 -17.750 1.00 88.25 114 ILE A N 1
ATOM 928 C CA . ILE A 1 114 ? 9.746 -17.368 -17.174 1.00 88.25 114 ILE A CA 1
ATOM 929 C C . ILE A 1 114 ? 10.707 -17.521 -15.982 1.00 88.25 114 ILE A C 1
ATOM 931 O O . ILE A 1 114 ? 11.815 -16.993 -16.001 1.00 88.25 114 ILE A O 1
ATOM 935 N N . TYR A 1 115 ? 10.277 -18.240 -14.941 1.00 74.56 115 TYR A N 1
ATOM 936 C CA . TYR A 1 115 ? 11.095 -18.638 -13.781 1.00 74.56 115 TYR A CA 1
ATOM 937 C C . TYR A 1 115 ? 11.720 -17.497 -12.954 1.00 74.56 115 TYR A C 1
ATOM 939 O O . TYR A 1 115 ? 12.680 -17.723 -12.223 1.00 74.56 115 TYR A O 1
ATOM 947 N N . LYS A 1 116 ? 11.163 -16.280 -13.002 1.00 88.69 116 LYS A N 1
ATOM 948 C CA . LYS A 1 116 ? 11.608 -15.150 -12.169 1.00 88.69 116 LYS A CA 1
ATOM 949 C C . LYS A 1 116 ? 10.433 -14.551 -11.406 1.00 88.69 116 LYS A C 1
ATOM 951 O O . LYS A 1 116 ? 9.348 -14.412 -11.959 1.00 88.69 116 LYS A O 1
ATOM 956 N N . ARG A 1 117 ? 10.631 -14.186 -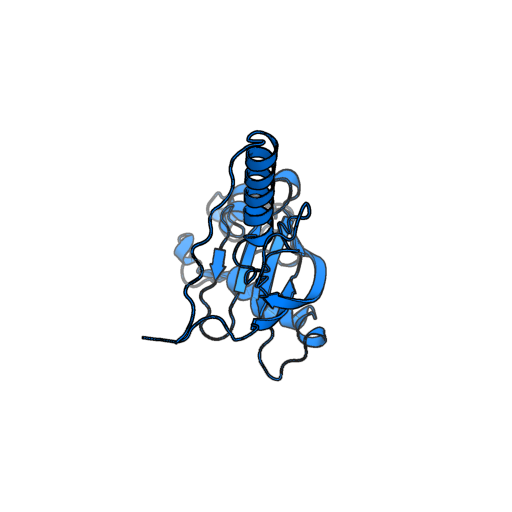10.138 1.00 93.31 117 ARG A N 1
ATOM 957 C CA . ARG A 1 117 ? 9.722 -13.285 -9.411 1.00 93.31 117 ARG A CA 1
ATOM 958 C C . ARG A 1 117 ? 10.251 -11.863 -9.545 1.00 93.31 117 ARG A C 1
ATOM 960 O O . ARG A 1 117 ? 11.462 -11.663 -9.527 1.00 93.31 117 ARG A O 1
ATOM 967 N N . ILE A 1 118 ? 9.355 -10.902 -9.711 1.00 94.38 118 ILE A N 1
ATOM 968 C CA . ILE A 1 118 ? 9.705 -9.497 -9.908 1.00 94.38 118 ILE A CA 1
ATOM 969 C C . ILE A 1 118 ? 9.088 -8.710 -8.766 1.00 94.38 118 ILE A C 1
ATOM 971 O O . ILE A 1 118 ? 7.866 -8.645 -8.648 1.00 94.38 118 ILE A O 1
ATOM 975 N N . THR A 1 119 ? 9.944 -8.147 -7.924 1.00 95.25 119 THR A N 1
ATOM 976 C CA . THR A 1 119 ? 9.559 -7.285 -6.807 1.00 95.25 119 THR A CA 1
ATOM 977 C C 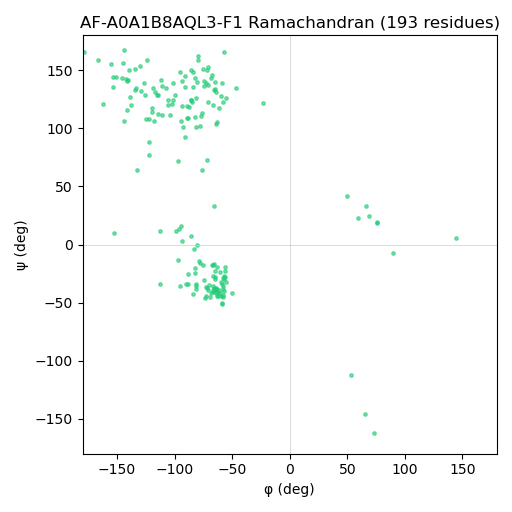. THR A 1 119 ? 9.779 -5.836 -7.205 1.00 95.25 119 THR A C 1
ATOM 979 O O . THR A 1 119 ? 10.779 -5.531 -7.855 1.00 95.25 119 THR A O 1
ATOM 982 N N . TYR A 1 120 ? 8.849 -4.953 -6.843 1.00 95.69 120 TYR A N 1
ATOM 983 C CA . TYR A 1 120 ? 9.059 -3.516 -7.006 1.00 95.69 120 TYR A CA 1
ATOM 984 C C . TYR A 1 120 ? 10.307 -3.069 -6.220 1.00 95.69 120 TYR A C 1
ATOM 986 O O . TYR A 1 120 ? 10.489 -3.553 -5.100 1.00 95.69 120 TYR A O 1
ATOM 994 N N . PRO A 1 121 ? 11.161 -2.176 -6.750 1.00 95.56 121 PRO A N 1
ATOM 995 C CA . PRO A 1 121 ? 12.357 -1.739 -6.033 1.00 95.56 121 PRO A CA 1
ATOM 996 C C . PRO A 1 121 ? 12.017 -1.120 -4.675 1.00 95.56 121 PRO A C 1
ATOM 998 O O . PRO A 1 121 ? 11.208 -0.196 -4.585 1.00 95.56 121 PRO A O 1
ATOM 1001 N N . LEU A 1 122 ? 12.587 -1.673 -3.605 1.00 93.88 122 LEU A N 1
ATOM 1002 C CA . LEU A 1 122 ? 12.196 -1.339 -2.232 1.00 93.88 122 LEU A CA 1
ATOM 1003 C C . LEU A 1 122 ? 12.708 0.038 -1.800 1.00 93.88 122 LEU A C 1
ATOM 1005 O O . LEU A 1 122 ? 12.043 0.733 -1.043 1.00 93.88 122 LEU A O 1
ATOM 1009 N N . ASP A 1 123 ? 13.845 0.468 -2.334 1.00 94.75 123 ASP A N 1
ATOM 1010 C CA . ASP A 1 123 ? 14.416 1.805 -2.151 1.00 94.75 123 ASP A CA 1
ATOM 1011 C C . ASP A 1 123 ? 13.567 2.911 -2.808 1.00 94.75 123 ASP A C 1
ATOM 1013 O O . ASP A 1 123 ? 13.651 4.079 -2.428 1.00 94.75 123 ASP A O 1
ATOM 1017 N N . CYS A 1 124 ? 12.675 2.547 -3.736 1.00 95.69 124 CYS A N 1
ATOM 1018 C CA . CYS A 1 124 ? 11.653 3.444 -4.274 1.00 95.69 124 CYS A CA 1
ATOM 1019 C C . CYS A 1 124 ? 10.421 3.592 -3.360 1.00 95.69 124 CYS A C 1
ATOM 1021 O O . CYS A 1 124 ? 9.494 4.324 -3.715 1.00 95.69 124 CYS A O 1
ATOM 1023 N N . ILE A 1 125 ? 10.374 2.911 -2.210 1.00 95.06 125 ILE A N 1
ATOM 1024 C CA . ILE A 1 125 ? 9.255 2.945 -1.263 1.00 95.06 125 ILE A CA 1
ATOM 1025 C C . ILE A 1 125 ? 9.700 3.669 0.00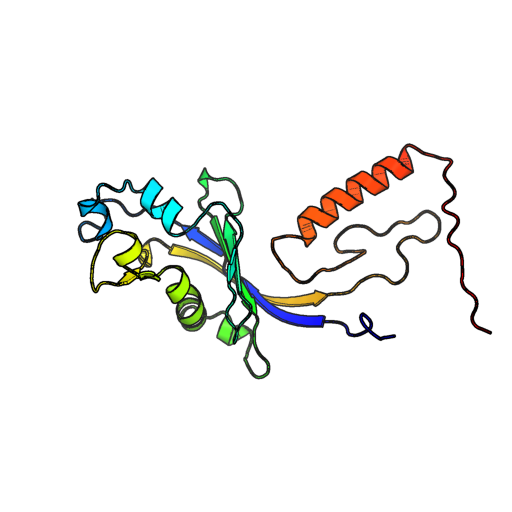5 1.00 95.06 125 ILE A C 1
ATOM 1027 O O . ILE A 1 125 ? 10.484 3.159 0.798 1.00 95.06 125 ILE A O 1
ATOM 1031 N N . LYS A 1 126 ? 9.148 4.859 0.239 1.00 94.50 126 LYS A N 1
ATOM 1032 C CA . LYS A 1 126 ? 9.411 5.631 1.453 1.00 94.50 126 LYS A CA 1
ATOM 1033 C C . LYS A 1 126 ? 8.247 5.503 2.424 1.00 94.50 126 LYS A C 1
ATOM 1035 O O . LYS A 1 126 ? 7.123 5.895 2.117 1.00 94.50 126 LYS A O 1
ATOM 1040 N N . VAL A 1 127 ? 8.508 5.003 3.628 1.00 93.25 127 VAL A N 1
ATOM 1041 C CA . VAL A 1 127 ? 7.488 4.910 4.681 1.00 93.25 127 VAL A CA 1
ATOM 1042 C C . VAL A 1 127 ? 7.262 6.291 5.301 1.00 93.25 127 VAL A C 1
ATOM 1044 O O . VAL A 1 127 ? 8.120 6.820 6.001 1.00 93.25 127 VAL A O 1
ATOM 1047 N N . LEU A 1 128 ? 6.092 6.886 5.060 1.00 91.56 128 LEU A N 1
ATOM 1048 C CA . LEU A 1 128 ? 5.708 8.178 5.642 1.00 91.56 128 LEU A CA 1
ATOM 1049 C C . LEU A 1 128 ? 5.176 8.033 7.068 1.00 91.56 128 LEU A C 1
ATOM 1051 O O . LEU A 1 128 ? 5.393 8.886 7.928 1.00 91.56 128 LEU A O 1
ATOM 1055 N N . ARG A 1 129 ? 4.413 6.968 7.309 1.00 87.81 129 ARG A N 1
ATOM 1056 C CA . ARG A 1 129 ? 3.800 6.680 8.604 1.00 87.81 129 ARG A CA 1
ATOM 1057 C C . ARG A 1 129 ? 3.583 5.186 8.720 1.00 87.81 129 ARG A C 1
ATOM 1059 O O . ARG A 1 129 ? 3.033 4.598 7.806 1.00 87.81 129 ARG A O 1
ATOM 1066 N N . CYS A 1 130 ? 3.918 4.606 9.862 1.00 89.50 130 CYS A N 1
ATOM 1067 C CA . CYS A 1 130 ? 3.491 3.268 10.244 1.00 89.50 130 CYS A CA 1
ATOM 1068 C C . CYS A 1 130 ? 3.188 3.296 11.739 1.00 89.50 130 CYS A C 1
ATOM 1070 O O . CYS A 1 130 ? 4.067 3.621 12.536 1.00 89.50 130 CYS A O 1
ATOM 1072 N N . ARG A 1 131 ? 1.928 3.080 12.123 1.00 81.44 131 ARG A N 1
ATOM 1073 C CA . ARG A 1 131 ? 1.524 3.023 13.533 1.00 81.44 131 ARG A CA 1
ATOM 1074 C C . ARG A 1 131 ? 0.405 2.003 13.708 1.00 81.44 131 ARG A C 1
ATOM 1076 O O . ARG A 1 131 ? -0.462 1.939 12.829 1.00 81.44 131 ARG A O 1
ATOM 1083 N N . PRO A 1 132 ? 0.394 1.265 14.829 1.00 85.75 132 PRO A N 1
ATOM 1084 C CA . PRO A 1 132 ? -0.774 0.497 15.197 1.00 85.75 132 PRO A CA 1
ATOM 1085 C C . PRO A 1 132 ? -1.915 1.453 15.547 1.00 85.75 132 PRO A C 1
ATOM 1087 O O . PRO A 1 132 ? -1.698 2.542 16.089 1.00 85.75 132 PRO A O 1
ATOM 1090 N N . PHE A 1 133 ? -3.133 1.052 15.227 1.00 79.75 133 PHE A N 1
ATOM 1091 C CA . PHE A 1 133 ? -4.347 1.732 15.641 1.00 79.75 133 PHE A CA 1
ATOM 1092 C C . PHE A 1 133 ? -5.397 0.688 15.995 1.00 79.75 133 PHE A C 1
ATOM 1094 O O . PHE A 1 133 ? -5.501 -0.350 15.340 1.00 79.75 133 PHE A O 1
ATOM 1101 N N . ARG A 1 134 ? -6.169 0.967 17.045 1.00 77.00 134 ARG A N 1
ATOM 1102 C CA . ARG A 1 134 ? -7.277 0.103 17.429 1.00 77.00 134 ARG A CA 1
ATOM 1103 C C . ARG A 1 134 ? -8.509 0.502 16.643 1.00 77.00 134 ARG A C 1
ATOM 1105 O O . ARG A 1 134 ? -8.919 1.662 16.666 1.00 77.00 134 ARG A O 1
ATOM 1112 N N . PHE A 1 135 ? -9.075 -0.464 15.946 1.00 66.75 135 PHE A N 1
ATOM 1113 C CA . PHE A 1 135 ? -10.322 -0.316 15.234 1.00 66.75 135 PHE A CA 1
ATOM 1114 C C . PHE A 1 135 ? -11.449 -0.917 16.078 1.00 66.75 135 PHE A C 1
ATOM 1116 O O . PHE A 1 135 ? -11.353 -2.070 16.490 1.00 66.75 135 PHE A O 1
ATOM 1123 N N . SER A 1 136 ? -12.521 -0.155 16.303 1.00 60.19 136 SER A N 1
ATOM 1124 C CA . SER A 1 136 ? -13.726 -0.634 16.986 1.00 60.19 136 SER A CA 1
ATOM 1125 C C . SER A 1 136 ? -14.933 -0.395 16.087 1.00 60.19 136 SER A C 1
ATOM 1127 O O . SER A 1 136 ? -15.360 0.748 15.945 1.00 60.19 136 SER A O 1
ATOM 1129 N N . ALA A 1 137 ? -15.512 -1.446 15.503 1.00 53.78 137 ALA A N 1
ATOM 1130 C CA . ALA A 1 137 ? -16.785 -1.321 14.808 1.00 53.78 137 ALA A CA 1
ATOM 1131 C C . ALA A 1 137 ? -17.914 -1.224 15.830 1.00 53.78 137 ALA A C 1
ATOM 1133 O O . ALA A 1 137 ? -18.194 -2.161 16.582 1.00 53.78 137 ALA A O 1
ATOM 1134 N N . ARG A 1 138 ? -18.547 -0.055 15.863 1.00 52.34 138 ARG A N 1
ATOM 1135 C CA . ARG A 1 138 ? -19.658 0.270 16.754 1.00 52.34 138 ARG A CA 1
ATOM 1136 C C . ARG A 1 138 ? -20.731 0.954 15.924 1.00 52.34 138 ARG A C 1
ATOM 1138 O O . ARG A 1 138 ? -20.425 1.854 15.154 1.00 52.34 138 ARG A O 1
ATOM 1145 N N . SER A 1 139 ? -21.978 0.533 16.077 1.00 49.72 139 SER A N 1
ATOM 1146 C CA . SER A 1 139 ? -23.136 1.238 15.526 1.00 49.72 139 SER A CA 1
ATOM 1147 C C . SER A 1 139 ? -23.924 1.819 16.686 1.00 49.72 139 SER A C 1
ATOM 1149 O O . SER A 1 139 ? -24.150 1.136 17.686 1.00 49.72 139 SER A O 1
ATOM 1151 N N . CYS A 1 140 ? -24.374 3.064 16.563 1.00 44.19 140 CYS A N 1
ATOM 1152 C CA . CYS A 1 140 ? -25.286 3.638 17.539 1.00 44.19 140 CYS A CA 1
ATOM 1153 C C . CYS A 1 140 ? -26.623 2.887 17.509 1.00 44.19 140 CYS A C 1
ATOM 1155 O O . CYS A 1 140 ? -27.156 2.559 16.446 1.00 44.19 140 CYS A O 1
ATOM 1157 N N . ASN A 1 141 ? -27.194 2.646 18.689 1.00 51.97 141 ASN A N 1
ATOM 1158 C CA . ASN A 1 141 ? -28.542 2.094 18.838 1.00 51.97 141 ASN A CA 1
ATOM 1159 C C . ASN A 1 141 ? -29.641 3.140 18.555 1.00 51.97 141 ASN A C 1
ATOM 1161 O O . ASN A 1 141 ? -30.794 2.779 18.318 1.00 51.97 141 ASN A O 1
ATOM 1165 N N . LYS A 1 142 ? -29.291 4.435 18.577 1.00 47.81 142 LYS A N 1
ATOM 1166 C CA . LYS A 1 142 ? -30.156 5.578 18.259 1.00 47.81 142 LYS A CA 1
ATOM 1167 C C . LYS A 1 142 ? -29.377 6.608 17.439 1.00 47.81 142 LYS A C 1
ATOM 1169 O O . LYS A 1 142 ? -28.315 7.049 17.857 1.00 47.81 142 LYS A O 1
ATOM 1174 N N . TRP A 1 143 ? -29.933 6.998 16.297 1.00 48.34 143 TRP A N 1
ATOM 1175 C CA . TRP A 1 143 ? -29.286 7.874 15.308 1.00 48.34 143 TRP A CA 1
ATOM 1176 C C . TRP A 1 143 ? -29.689 9.350 15.442 1.00 48.34 143 TRP A C 1
ATOM 1178 O O . TRP A 1 143 ? -29.044 10.237 14.891 1.00 48.34 143 TRP A O 1
ATOM 1188 N N . SER A 1 144 ? -30.742 9.630 16.210 1.00 50.12 144 SER A N 1
ATOM 1189 C CA . SER A 1 144 ? -31.208 10.981 16.510 1.00 50.12 144 SER A CA 1
ATOM 1190 C C . SER A 1 144 ? -31.885 11.028 17.874 1.00 50.12 144 SER A C 1
ATOM 1192 O O . SER A 1 144 ? -32.605 10.092 18.239 1.00 50.12 144 SER A O 1
ATOM 1194 N N . LEU A 1 145 ? -31.710 12.135 18.588 1.00 58.03 145 LEU A N 1
ATOM 1195 C CA . LEU A 1 145 ? -32.458 12.471 19.793 1.00 58.03 145 LEU A CA 1
ATOM 1196 C C . LEU A 1 145 ? -32.828 13.959 19.741 1.00 58.03 145 LEU A C 1
ATOM 1198 O O . LEU A 1 145 ? -31.960 14.825 19.646 1.00 58.03 145 LEU A O 1
ATOM 1202 N N . ASP A 1 146 ? -34.128 14.246 19.775 1.00 66.12 146 ASP A N 1
ATOM 1203 C CA . ASP A 1 146 ? -34.701 15.589 19.641 1.00 66.12 146 ASP A CA 1
ATOM 1204 C C . ASP A 1 146 ? -34.220 16.343 18.389 1.00 66.12 146 ASP A C 1
ATOM 1206 O O . ASP A 1 146 ? -34.573 15.977 17.269 1.00 66.12 146 ASP A O 1
ATOM 1210 N N . ARG A 1 147 ? -33.441 17.417 18.560 1.00 58.84 147 ARG A N 1
ATOM 1211 C CA . ARG A 1 147 ? -32.892 18.234 17.463 1.00 58.84 147 ARG A CA 1
ATOM 1212 C C . ARG A 1 147 ? -31.439 17.881 17.129 1.00 58.84 147 ARG A C 1
ATOM 1214 O O . ARG A 1 147 ? -30.788 18.634 16.413 1.00 58.84 147 ARG A O 1
ATOM 1221 N N . VAL A 1 148 ? -30.927 16.771 17.661 1.00 48.66 148 VAL A N 1
ATOM 1222 C CA . VAL A 1 148 ? -29.545 16.319 17.477 1.00 48.66 148 VAL A CA 1
ATOM 1223 C C . VAL A 1 148 ? -29.538 15.014 16.688 1.00 48.66 148 VAL A C 1
ATOM 1225 O O . VAL A 1 148 ? -30.226 14.056 17.041 1.00 48.66 148 VAL A O 1
ATOM 1228 N N . VAL A 1 149 ? -28.745 14.979 15.620 1.00 50.53 149 VAL A N 1
ATOM 1229 C CA . VAL A 1 149 ? -28.545 13.809 14.758 1.00 50.53 149 VAL A CA 1
ATOM 1230 C C . VAL A 1 149 ? -27.069 13.426 14.806 1.00 50.53 149 VAL A C 1
ATOM 1232 O O . VAL A 1 149 ? -26.205 14.298 14.726 1.00 50.53 149 VAL A O 1
ATOM 1235 N N . LEU A 1 150 ? -26.783 12.133 14.951 1.00 45.72 150 LEU A N 1
ATOM 1236 C CA . LEU A 1 150 ? -25.435 11.581 14.825 1.00 45.72 150 LEU A CA 1
ATOM 1237 C C . LEU A 1 150 ? -25.214 11.169 13.364 1.00 45.72 150 LEU A C 1
ATOM 1239 O O . LEU A 1 150 ? -26.090 10.554 12.759 1.00 45.72 150 LEU A O 1
ATOM 1243 N N . CYS A 1 151 ? -24.051 11.492 12.798 1.00 41.84 151 CYS A N 1
ATOM 1244 C CA . CYS A 1 151 ? -23.675 11.125 11.429 1.00 41.84 151 CYS A CA 1
ATOM 1245 C C . CYS A 1 151 ? -22.173 10.824 11.321 1.00 41.84 151 CYS A C 1
ATOM 1247 O O . CYS A 1 151 ? -21.382 11.301 12.141 1.00 41.84 151 CYS A O 1
ATOM 1249 N N . GLY A 1 152 ? -21.784 10.031 10.318 1.00 49.41 152 GLY A N 1
ATOM 1250 C CA . GLY A 1 152 ? -20.392 9.619 10.104 1.00 49.41 152 GLY A CA 1
ATOM 1251 C C . GLY A 1 152 ? -19.861 8.724 11.227 1.00 49.41 152 GLY A C 1
ATOM 1252 O O . GLY A 1 152 ? -20.626 7.979 11.839 1.00 49.41 152 GLY A O 1
ATOM 1253 N N . ASP A 1 153 ? -18.569 8.842 11.549 1.00 50.09 153 ASP A N 1
ATOM 1254 C CA . ASP A 1 153 ? -17.900 8.048 12.600 1.00 50.09 153 ASP A CA 1
ATOM 1255 C C . ASP A 1 153 ? -18.570 8.164 13.989 1.00 50.09 153 ASP A C 1
ATOM 1257 O O . ASP A 1 153 ? -18.377 7.313 14.857 1.00 50.09 153 ASP A O 1
ATOM 1261 N N . ALA A 1 154 ? -19.381 9.207 14.213 1.00 45.75 154 ALA A N 1
ATOM 1262 C CA . ALA A 1 154 ? -20.164 9.387 15.435 1.00 45.75 154 ALA A CA 1
ATOM 1263 C C . ALA A 1 154 ? -21.438 8.518 15.497 1.00 45.75 154 ALA A C 1
ATOM 1265 O O . ALA A 1 154 ? -22.016 8.393 16.574 1.00 45.75 154 ALA A O 1
ATOM 1266 N N . ALA A 1 155 ? -21.890 7.954 14.370 1.00 37.84 155 ALA A N 1
ATOM 1267 C CA . ALA A 1 155 ? -23.103 7.136 14.246 1.00 37.84 155 ALA A CA 1
ATOM 1268 C C . ALA A 1 155 ? -22.811 5.664 13.921 1.00 37.84 155 ALA A C 1
ATOM 1270 O O . ALA A 1 155 ? -23.526 4.763 14.373 1.00 37.84 155 ALA A O 1
ATOM 1271 N N . HIS A 1 156 ? -21.757 5.406 13.149 1.00 43.91 156 HIS A N 1
ATOM 1272 C CA . HIS A 1 156 ? -21.296 4.063 12.821 1.00 43.91 156 HIS A CA 1
ATOM 1273 C C . HIS A 1 156 ? -19.802 4.066 12.521 1.00 43.91 156 HIS A C 1
ATOM 1275 O O . HIS A 1 156 ? -19.258 4.984 11.921 1.00 43.91 156 HIS A O 1
ATOM 1281 N N . VAL A 1 157 ? -19.143 2.993 12.931 1.00 40.84 157 VAL A N 1
ATOM 1282 C CA . VAL A 1 157 ? -17.757 2.698 12.596 1.00 40.84 157 VAL A CA 1
ATOM 1283 C C . VAL A 1 157 ? -17.787 1.330 11.919 1.00 40.84 157 VAL A C 1
ATOM 1285 O O . VAL A 1 157 ? -18.090 0.322 12.555 1.00 40.84 157 VAL A O 1
ATOM 1288 N N . PHE A 1 158 ? -17.573 1.288 10.604 1.00 36.88 158 PHE A N 1
ATOM 1289 C CA . PHE A 1 158 ? -17.558 0.046 9.820 1.00 36.88 158 PHE A CA 1
ATOM 1290 C C . PHE A 1 158 ? -16.149 -0.534 9.746 1.00 36.88 158 PHE A C 1
ATOM 1292 O O . PHE A 1 158 ? -15.212 0.266 9.654 1.00 36.88 158 PHE A O 1
ATOM 1299 N N . PRO A 1 159 ? -15.970 -1.878 9.747 1.00 41.31 159 PRO A N 1
ATOM 1300 C CA . PRO A 1 159 ? -14.658 -2.487 9.516 1.00 41.31 159 PRO A CA 1
ATOM 1301 C C . PRO A 1 159 ? -13.995 -1.815 8.306 1.00 41.31 159 PRO A C 1
ATOM 1303 O O . PRO A 1 159 ? -14.710 -1.556 7.331 1.00 41.31 159 PRO A O 1
ATOM 1306 N N . PRO A 1 160 ? -12.692 -1.458 8.379 1.00 42.94 160 PRO A N 1
ATOM 1307 C CA . PRO A 1 160 ? -12.033 -0.498 7.492 1.00 42.94 160 PRO A CA 1
ATOM 1308 C C . PRO A 1 160 ? -11.762 -1.140 6.132 1.00 42.94 160 PRO A C 1
ATOM 1310 O O . PRO A 1 160 ? -10.645 -1.364 5.683 1.00 42.94 160 PRO A O 1
ATOM 1313 N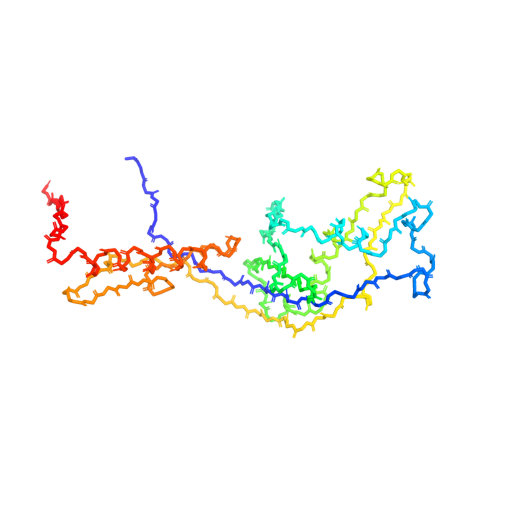 N . PHE A 1 161 ? -12.834 -1.483 5.453 1.00 46.16 161 PHE A N 1
ATOM 1314 C CA . PHE A 1 161 ? -12.822 -2.064 4.145 1.00 46.16 161 PHE A CA 1
ATOM 1315 C C . PHE A 1 161 ? -12.980 -0.905 3.163 1.00 46.16 161 PHE A C 1
ATOM 1317 O O . PHE A 1 161 ? -14.054 -0.325 3.047 1.00 46.16 161 PHE A O 1
ATOM 1324 N N . GLY A 1 162 ? -11.911 -0.519 2.463 1.00 43.34 162 GLY A N 1
ATOM 1325 C CA . GLY A 1 162 ? -12.045 0.359 1.290 1.00 43.34 162 GLY A CA 1
ATOM 1326 C C . GLY A 1 162 ? -12.304 1.833 1.549 1.00 43.34 162 GLY A C 1
ATOM 1327 O O . GLY A 1 162 ? -12.802 2.501 0.650 1.00 43.34 162 GLY A O 1
ATOM 1328 N N . GLY A 1 163 ? -12.036 2.356 2.748 1.00 39.75 163 GLY A N 1
ATOM 1329 C CA . GLY A 1 163 ? -12.421 3.734 3.068 1.00 39.75 163 GLY A CA 1
ATOM 1330 C C . GLY A 1 163 ? -13.941 3.927 3.170 1.00 39.75 163 GLY A C 1
ATOM 1331 O O . GLY A 1 163 ? -14.427 5.048 3.009 1.00 39.75 163 GLY A O 1
ATOM 1332 N N . GLN A 1 164 ? -14.700 2.858 3.464 1.00 44.38 164 GLN A N 1
ATOM 1333 C CA . GLN A 1 164 ? -16.149 2.936 3.676 1.00 44.38 164 GLN A CA 1
ATOM 1334 C C . GLN A 1 164 ? -16.548 3.926 4.776 1.00 44.38 164 GLN A C 1
ATOM 1336 O O . GLN A 1 164 ? -17.603 4.532 4.653 1.00 44.38 164 GLN A O 1
ATOM 1341 N N . GLY A 1 165 ? -15.707 4.184 5.783 1.00 46.31 165 GLY A N 1
ATOM 1342 C CA . GLY A 1 165 ? -15.974 5.241 6.770 1.00 46.31 165 GLY A CA 1
ATOM 1343 C C . GLY A 1 165 ? -16.139 6.624 6.125 1.00 46.31 165 GLY A C 1
ATOM 1344 O O . GLY A 1 165 ? -17.100 7.335 6.403 1.00 46.31 165 GLY A O 1
ATOM 1345 N N . ILE A 1 166 ? -15.280 6.973 5.162 1.00 42.06 166 ILE A N 1
ATOM 1346 C CA . ILE A 1 166 ? -15.335 8.263 4.459 1.00 42.06 166 ILE A CA 1
ATOM 1347 C C . ILE A 1 166 ? -16.510 8.293 3.472 1.00 42.06 166 ILE A C 1
ATOM 1349 O O . ILE A 1 166 ? -17.276 9.255 3.454 1.00 42.06 166 ILE A O 1
ATOM 1353 N N . ALA A 1 167 ? -16.695 7.232 2.680 1.00 42.72 167 ALA A N 1
ATOM 1354 C CA . ALA A 1 167 ? -17.791 7.156 1.710 1.00 42.72 167 ALA A CA 1
ATOM 1355 C C . ALA A 1 167 ? -19.179 7.160 2.382 1.00 42.72 167 ALA A C 1
ATOM 1357 O O . ALA A 1 167 ? -20.106 7.799 1.880 1.00 42.72 167 ALA A O 1
ATOM 1358 N N . SER A 1 168 ? -19.314 6.494 3.532 1.00 46.41 168 SER A N 1
ATOM 1359 C CA . SER A 1 168 ? -20.532 6.512 4.344 1.00 46.41 168 SER A CA 1
ATOM 1360 C C . SER A 1 168 ? -20.720 7.857 5.053 1.00 46.41 168 SER A C 1
ATOM 1362 O O . SER A 1 168 ? -21.836 8.360 5.075 1.00 46.41 168 SER A O 1
ATOM 1364 N N . SER A 1 169 ? -19.649 8.512 5.522 1.00 39.66 169 SER A N 1
ATOM 1365 C CA . SER A 1 169 ? -19.730 9.856 6.124 1.00 39.66 169 SER A CA 1
ATOM 1366 C C . SER A 1 169 ? -20.228 10.925 5.145 1.00 39.66 169 SER A C 1
ATOM 1368 O O . SER A 1 169 ? -21.060 11.756 5.507 1.00 39.66 169 SER A O 1
ATOM 1370 N N . PHE A 1 170 ? -19.776 10.896 3.885 1.00 43.62 170 PHE A N 1
ATOM 1371 C CA . PHE A 1 170 ? -20.296 11.806 2.856 1.00 43.62 170 PHE A CA 1
ATOM 1372 C C . PHE A 1 170 ? -21.764 11.519 2.518 1.00 43.62 170 PHE A C 1
ATOM 1374 O O . PHE A 1 170 ? -22.547 12.453 2.347 1.00 43.62 170 PHE A O 1
ATOM 1381 N N . ARG A 1 171 ? -22.158 10.239 2.460 1.00 50.94 171 ARG A N 1
ATOM 1382 C CA . ARG A 1 171 ? -23.553 9.845 2.223 1.00 50.94 171 ARG A CA 1
ATOM 1383 C C . ARG A 1 171 ? -24.471 10.311 3.353 1.00 50.94 171 ARG A C 1
ATOM 1385 O O . ARG A 1 171 ? -25.520 10.880 3.066 1.00 50.94 171 ARG A O 1
ATOM 1392 N N . ASP A 1 172 ? -24.054 10.139 4.604 1.00 50.09 172 ASP A N 1
ATOM 1393 C CA . ASP A 1 172 ? -24.817 10.588 5.768 1.00 50.09 172 ASP A CA 1
ATOM 1394 C C . ASP A 1 172 ? -24.994 12.106 5.783 1.00 50.09 172 ASP A C 1
ATOM 1396 O O . ASP A 1 172 ? -26.097 12.594 6.017 1.00 50.09 172 ASP A O 1
ATOM 1400 N N . ALA A 1 173 ? -23.933 12.865 5.492 1.00 45.69 173 ALA A N 1
ATOM 1401 C CA . ALA A 1 173 ? -24.004 14.322 5.432 1.00 45.69 173 ALA A CA 1
ATOM 1402 C C . ALA A 1 173 ? -24.997 14.798 4.357 1.00 45.69 173 ALA A C 1
ATOM 1404 O O . ALA A 1 173 ? -25.797 15.701 4.610 1.00 45.69 173 ALA A O 1
ATOM 1405 N N . CYS A 1 174 ? -25.009 14.156 3.182 1.00 44.72 174 CYS A N 1
ATOM 1406 C CA . CYS A 1 174 ? -26.013 14.418 2.149 1.00 44.72 174 CYS A CA 1
ATOM 1407 C C . CYS A 1 174 ? -27.438 14.101 2.630 1.00 44.72 174 CYS A C 1
ATOM 1409 O O . CYS A 1 174 ? -28.358 14.869 2.362 1.00 44.72 174 CYS A O 1
ATOM 1411 N N . GLN A 1 175 ? -27.622 13.018 3.386 1.00 48.78 175 GLN A N 1
ATOM 1412 C CA . GLN A 1 175 ? -28.932 12.618 3.898 1.00 48.78 175 GLN A CA 1
ATOM 1413 C C . GLN A 1 175 ? -29.446 13.547 5.010 1.00 48.78 175 GLN A C 1
ATOM 1415 O O . GLN A 1 175 ? -30.629 13.878 5.033 1.00 48.78 175 GLN A O 1
ATOM 1420 N N . VAL A 1 176 ? -28.568 14.039 5.891 1.00 50.97 176 VAL A N 1
ATOM 1421 C CA . VAL A 1 176 ? -28.917 15.046 6.911 1.00 50.97 176 VAL A CA 1
ATOM 1422 C C . VAL A 1 176 ? -29.287 16.389 6.267 1.00 50.97 176 VAL A C 1
ATOM 1424 O O . VAL A 1 176 ? -30.230 17.040 6.721 1.00 50.97 176 VAL A O 1
ATOM 1427 N N . MET A 1 177 ? -28.612 16.791 5.182 1.00 43.78 177 MET A N 1
ATOM 1428 C CA . MET A 1 177 ? -28.980 18.000 4.430 1.00 43.78 177 MET A CA 1
ATOM 1429 C C . MET A 1 177 ? -30.376 17.893 3.790 1.00 43.78 177 MET A C 1
ATOM 1431 O O . MET A 1 177 ? -31.145 18.855 3.841 1.00 43.78 177 MET A O 1
ATOM 1435 N N . ASP A 1 178 ? -30.763 16.723 3.274 1.00 39.31 178 ASP A N 1
ATOM 1436 C CA . ASP A 1 178 ? -32.118 16.495 2.743 1.00 39.31 178 ASP A CA 1
ATOM 1437 C C . ASP A 1 178 ? -33.201 16.606 3.832 1.00 39.31 178 ASP A C 1
ATOM 1439 O O . ASP A 1 178 ? -34.262 17.202 3.617 1.00 39.31 178 ASP A O 1
ATOM 1443 N N . VAL A 1 179 ? -32.920 16.114 5.044 1.00 47.62 179 VAL A N 1
ATOM 1444 C CA . VAL A 1 179 ? -33.822 16.259 6.202 1.00 47.62 179 VAL A CA 1
ATOM 1445 C C . VAL A 1 179 ? -33.941 17.724 6.640 1.00 47.62 179 VAL A C 1
ATOM 1447 O O . VAL A 1 179 ? -35.028 18.163 7.014 1.00 47.62 179 VAL A O 1
ATOM 1450 N N . GLY A 1 180 ? -32.862 18.508 6.543 1.00 38.28 180 GLY A N 1
ATOM 1451 C CA . GLY A 1 180 ? -32.876 19.950 6.818 1.00 38.28 180 GLY A CA 1
ATOM 1452 C C . GLY A 1 180 ? -33.703 20.767 5.816 1.00 38.28 180 GLY A C 1
ATOM 1453 O O . GLY A 1 180 ? -34.259 21.802 6.180 1.00 38.28 180 GLY A O 1
ATOM 1454 N N . THR A 1 181 ? -33.837 20.282 4.579 1.00 38.34 181 THR A N 1
ATOM 1455 C CA . THR A 1 181 ? -34.606 20.947 3.510 1.00 38.34 181 THR A CA 1
ATOM 1456 C C . THR A 1 181 ? -36.085 20.531 3.519 1.00 38.34 181 THR A C 1
ATOM 1458 O O . THR A 1 181 ? -36.960 21.301 3.128 1.00 38.34 181 THR A O 1
ATOM 1461 N N . SER A 1 182 ? -36.397 19.342 4.045 1.00 35.88 182 SER A N 1
ATOM 1462 C CA . SER A 1 182 ? -37.760 18.872 4.315 1.00 35.88 182 SER A CA 1
ATOM 1463 C C . SER A 1 182 ? -38.147 19.102 5.777 1.00 35.88 182 SER A C 1
ATOM 1465 O O . SER A 1 182 ? -38.304 18.161 6.556 1.00 35.88 182 SER A O 1
ATOM 1467 N N . ALA A 1 183 ? -38.376 20.360 6.156 1.00 38.00 183 ALA A N 1
ATOM 1468 C CA . ALA A 1 183 ? -38.837 20.753 7.492 1.00 38.00 183 ALA A CA 1
ATOM 1469 C C . ALA A 1 183 ? -40.270 20.280 7.860 1.00 38.00 183 ALA A C 1
ATOM 1471 O O . ALA A 1 183 ? -40.979 20.970 8.589 1.00 38.00 183 ALA A O 1
ATOM 1472 N N . ASN A 1 184 ? -40.733 19.116 7.381 1.00 36.66 184 ASN A N 1
ATOM 1473 C CA . ASN A 1 184 ? -42.023 18.557 7.797 1.00 36.66 184 ASN A CA 1
ATOM 1474 C C . ASN A 1 184 ? -42.166 17.023 7.735 1.00 36.66 184 ASN A C 1
ATOM 1476 O O . ASN A 1 184 ? -43.267 16.504 7.936 1.00 36.66 184 ASN A O 1
ATOM 1480 N N . THR A 1 185 ? -41.093 16.261 7.506 1.00 35.03 185 THR A N 1
ATOM 1481 C CA . THR A 1 185 ? -41.211 14.794 7.441 1.00 35.03 185 THR A CA 1
ATOM 1482 C C . THR A 1 185 ? -40.981 14.168 8.817 1.00 35.03 185 THR A C 1
ATOM 1484 O O . THR A 1 185 ? -39.862 13.848 9.208 1.00 35.03 185 THR A O 1
ATOM 1487 N N . ARG A 1 186 ? -42.069 13.964 9.575 1.00 32.19 186 ARG A N 1
ATOM 1488 C CA . ARG A 1 186 ? -42.072 13.090 10.762 1.00 32.19 186 ARG A CA 1
ATOM 1489 C C . ARG A 1 186 ? -41.760 11.652 10.332 1.00 32.19 186 ARG A C 1
ATOM 1491 O O . ARG A 1 186 ? -42.634 10.963 9.807 1.00 32.19 186 ARG A O 1
ATOM 1498 N N . LEU A 1 187 ? -40.549 11.176 10.610 1.00 31.78 187 LEU A N 1
ATOM 1499 C CA . LEU A 1 187 ? -40.225 9.748 10.567 1.00 31.78 187 LEU A CA 1
ATOM 1500 C C . LEU A 1 187 ? -41.043 9.015 11.645 1.00 31.78 187 LEU A C 1
ATOM 1502 O O . LEU A 1 187 ? -40.748 9.092 12.836 1.00 31.78 187 LEU A O 1
ATOM 1506 N N . LYS A 1 188 ? -42.106 8.313 11.234 1.00 30.08 188 LYS A N 1
ATOM 1507 C CA . LYS A 1 188 ? -42.815 7.350 12.087 1.00 30.08 188 LYS A CA 1
ATOM 1508 C C . LYS A 1 188 ? -42.047 6.029 12.078 1.00 30.08 188 LYS A C 1
ATOM 1510 O O . LYS A 1 188 ? -42.176 5.245 11.142 1.00 30.08 188 LYS A O 1
ATOM 1515 N N . LEU A 1 189 ? -41.274 5.772 13.130 1.00 32.41 189 LEU A N 1
ATOM 1516 C CA . LEU A 1 189 ? -40.713 4.449 13.400 1.00 32.41 189 LEU A CA 1
ATOM 1517 C C . LEU A 1 189 ? -41.767 3.578 14.092 1.00 32.41 189 LEU A C 1
ATOM 1519 O O . LEU A 1 189 ? -42.357 3.961 15.101 1.00 32.41 189 LEU A O 1
ATOM 1523 N N . LYS A 1 190 ? -42.017 2.399 13.519 1.00 28.17 190 LYS A N 1
ATOM 1524 C CA . LYS A 1 190 ? -42.913 1.385 14.073 1.00 28.17 190 LYS A CA 1
ATOM 1525 C C . LYS A 1 190 ? -42.167 0.656 15.192 1.00 28.17 190 LYS A C 1
ATOM 1527 O O . LYS A 1 190 ? -41.320 -0.190 14.919 1.00 28.17 190 LYS A O 1
ATOM 1532 N N . VAL A 1 191 ? -42.471 1.008 16.438 1.00 31.66 191 VAL A N 1
ATOM 1533 C CA . VAL A 1 191 ? -42.042 0.256 17.623 1.00 31.66 191 VAL A CA 1
ATOM 1534 C C . VAL A 1 191 ? -42.751 -1.099 17.583 1.00 31.66 191 VAL A C 1
ATOM 1536 O O . VAL A 1 191 ? -43.979 -1.155 17.519 1.00 31.66 191 VAL A O 1
ATOM 1539 N N . ARG A 1 192 ? -41.992 -2.197 17.548 1.00 28.75 192 ARG A N 1
ATOM 1540 C CA . ARG A 1 192 ? -42.520 -3.520 17.895 1.00 28.75 192 ARG A CA 1
ATOM 1541 C C . ARG A 1 192 ? -42.334 -3.672 19.399 1.00 28.75 192 ARG A C 1
ATOM 1543 O O . ARG A 1 192 ? -41.198 -3.772 19.850 1.00 28.75 192 ARG A O 1
ATOM 1550 N N . ASP A 1 193 ? -43.440 -3.631 20.132 1.00 29.39 193 ASP A N 1
ATOM 1551 C CA . ASP A 1 193 ? -43.474 -3.934 21.562 1.00 29.39 193 ASP A CA 1
ATOM 1552 C C . ASP A 1 193 ? -43.352 -5.455 21.774 1.00 29.39 193 ASP A C 1
ATOM 1554 O O . ASP A 1 193 ? -43.992 -6.211 21.030 1.00 29.39 193 ASP A O 1
ATOM 1558 N N . PRO A 1 194 ? -42.548 -5.925 22.742 1.00 31.27 194 PRO A N 1
ATOM 1559 C CA . PRO A 1 194 ? -42.512 -7.321 23.142 1.00 31.27 194 PRO A CA 1
ATOM 1560 C C . PRO A 1 194 ? -43.535 -7.584 24.261 1.00 31.27 194 PRO A C 1
ATOM 1562 O O . PRO A 1 194 ? -43.331 -7.189 25.409 1.00 31.27 194 PRO A O 1
ATOM 1565 N N . HIS A 1 195 ? -44.610 -8.294 23.923 1.00 33.91 195 HIS A N 1
ATOM 1566 C CA . HIS A 1 195 ? -45.356 -9.142 24.855 1.00 33.91 195 HIS A CA 1
ATOM 1567 C C . HIS A 1 195 ? -45.172 -10.598 24.435 1.00 33.91 195 HIS A C 1
ATOM 1569 O O . HIS A 1 195 ? -45.214 -10.854 23.207 1.00 33.91 195 HIS A O 1
#

Mean predicted aligned error: 13.3 Å

Secondary structure (DSSP, 8-state):
----S-S-EEEEEE--EEEEPPP-TTT-TT-TTTTTT--HHHHHHHHS-SS-EEE--SSS-EEEEEES-TTT-EEEEEEEPPTT--HHHHTSHHHHHHHHTTTTEEEGGGGT-TT-EEEPPGGGEEEEE--EEEEEE-B-S-SEETTEE--GGGTB----STTHHHHHHHHHHHHHHHHHH-TT-----------